Protein AF-A0A8R1ECR6-F1 (afdb_monomer_lite)

Organism: Caenorhabditis japonica (NCBI:txid281687)

Secondary structure (DSSP, 8-state):
------------------------PPPPPPP--------------------------------------------------------PPPP--PPPPEETTEEPPPPPSS-TTTTT-----SPPPPSSHHHHHHHH--HHHHHHHHHHHGGG-SBPP-PPPPPBPPTTPPPPP--S--SS--EEEEEEEE-SS-EEEEES-GGGGSTT-GGGGSEEE-TTT---TTTS-BPPGGG--TT-EEEE--EEE-TT--GGGS--SHHHHH-GGG--SEEE--

Foldseek 3Di:
DDDDDDDDDDDDDDDDDDDDDDDDDDDDDDDDDDDDDPDDDDDDDDDDDDDDDDDDDDDDDDDDDDDDDDDDDDDDDPDPDPPPPPPPPDPPLPQQDQDQQARFHDQDPFQPCPVVDDDPPDDDADPDQVSNVLVPDDRVLLSQLLNVCSVQQHADDQDDFFAEDDQPDAADDCSDDDPARWFKWFFAADDQFKTKTATPDPSNCPDFRLLRGIAIEGSRAADRPVPSGGYHSVNHDGGDMDTFRDKHFHRPDHNQLRDDDPVLSVDNVSNNTIYGRD

pLDDT: mean 71.03, std 25.17, range [27.83, 97.44]

Structure (mmCIF, N/CA/C/O backbone):
data_AF-A0A8R1ECR6-F1
#
_entry.id   AF-A0A8R1ECR6-F1
#
loop_
_atom_site.group_PDB
_atom_site.id
_atom_site.type_symbol
_atom_site.label_atom_id
_atom_site.label_alt_id
_atom_site.label_comp_id
_atom_site.label_asym_id
_atom_site.label_entity_id
_atom_site.label_seq_id
_atom_site.pdbx_PDB_ins_code
_atom_site.Cartn_x
_atom_site.Cartn_y
_atom_site.Cartn_z
_atom_site.occupancy
_atom_site.B_iso_or_equiv
_atom_site.auth_seq_id
_atom_site.auth_comp_id
_atom_site.auth_asym_id
_atom_site.auth_atom_id
_atom_site.pdbx_PDB_model_num
ATOM 1 N N . MET A 1 1 ? 16.083 32.593 -3.390 1.00 34.44 1 MET A N 1
ATOM 2 C CA . MET A 1 1 ? 16.464 33.501 -2.288 1.00 34.44 1 MET A CA 1
ATOM 3 C C . MET A 1 1 ? 17.210 32.674 -1.259 1.00 34.44 1 MET A C 1
ATOM 5 O O . MET A 1 1 ? 16.616 31.791 -0.660 1.00 34.44 1 MET A O 1
ATOM 9 N N . CYS A 1 2 ? 18.521 32.884 -1.170 1.00 32.75 2 CYS A N 1
ATOM 10 C CA . CYS A 1 2 ? 19.445 32.151 -0.306 1.00 32.75 2 CYS A CA 1
ATOM 11 C C . CYS A 1 2 ? 19.574 32.871 1.034 1.00 32.75 2 CYS A C 1
ATOM 13 O O . CYS A 1 2 ? 19.701 34.094 1.031 1.00 32.75 2 CYS A O 1
ATOM 15 N N . TRP A 1 3 ? 19.603 32.139 2.146 1.00 38.00 3 TRP A N 1
ATOM 16 C CA . TRP A 1 3 ? 20.043 32.680 3.432 1.00 38.00 3 TRP A CA 1
ATOM 17 C C . TRP A 1 3 ? 21.179 31.823 3.994 1.00 38.00 3 TRP A C 1
ATOM 19 O O . TRP A 1 3 ? 21.032 30.621 4.199 1.00 38.00 3 TRP A O 1
ATOM 29 N N . CYS A 1 4 ? 22.326 32.478 4.180 1.00 33.88 4 CYS A N 1
ATOM 30 C CA . CYS A 1 4 ? 23.542 31.964 4.799 1.00 33.88 4 CYS A CA 1
ATOM 31 C C . CYS A 1 4 ? 23.456 32.027 6.333 1.00 33.88 4 CYS A C 1
ATOM 33 O O . CYS A 1 4 ? 22.897 32.970 6.891 1.00 33.88 4 CYS A O 1
ATOM 35 N N . SER A 1 5 ? 24.092 31.061 7.002 1.00 35.97 5 SER A N 1
ATOM 36 C CA . SER A 1 5 ? 24.414 31.078 8.438 1.00 35.97 5 SER A CA 1
ATOM 37 C C . SER A 1 5 ? 25.445 32.148 8.822 1.00 35.97 5 SER A C 1
ATOM 39 O O . SER A 1 5 ? 26.228 32.594 7.978 1.00 35.97 5 SER A O 1
ATOM 41 N N . PRO A 1 6 ? 25.593 32.394 10.138 1.00 46.72 6 PRO A N 1
ATOM 42 C CA . PRO A 1 6 ? 26.920 32.550 10.730 1.00 46.72 6 PRO A CA 1
ATOM 43 C C . PRO A 1 6 ? 27.183 31.656 11.964 1.00 46.72 6 PRO A C 1
ATOM 45 O O . PRO A 1 6 ? 26.281 31.136 12.611 1.00 46.72 6 PRO A O 1
ATOM 48 N N . ARG A 1 7 ? 28.486 31.474 12.222 1.00 36.34 7 ARG A N 1
ATOM 49 C CA . ARG A 1 7 ? 29.185 30.553 13.144 1.00 36.34 7 ARG A CA 1
ATOM 50 C C . ARG A 1 7 ? 29.118 30.951 14.628 1.00 36.34 7 ARG A C 1
ATOM 52 O O . ARG A 1 7 ? 29.040 32.136 14.924 1.00 36.34 7 ARG A O 1
ATOM 59 N N . THR A 1 8 ? 29.335 29.973 15.523 1.00 33.78 8 THR A N 1
ATOM 60 C CA . THR A 1 8 ? 30.233 29.928 16.724 1.00 33.78 8 THR A CA 1
ATOM 61 C C . THR A 1 8 ? 29.776 28.753 17.625 1.00 33.78 8 THR A C 1
ATOM 63 O O . THR A 1 8 ? 28.593 28.464 17.663 1.00 33.78 8 THR A O 1
ATOM 66 N N . GLY A 1 9 ? 30.592 27.966 18.335 1.00 31.61 9 GLY A N 1
ATOM 67 C CA . GLY A 1 9 ? 32.020 28.000 18.624 1.00 31.61 9 GLY A CA 1
ATOM 68 C C . GLY A 1 9 ? 32.513 26.653 19.197 1.00 31.61 9 GLY A C 1
ATOM 69 O O . GLY A 1 9 ? 31.732 25.786 19.582 1.00 31.61 9 GLY A O 1
ATOM 70 N N . LEU A 1 10 ? 33.838 26.496 19.199 1.00 37.00 10 LEU A N 1
ATOM 71 C CA . LEU A 1 10 ? 34.604 25.355 19.708 1.00 37.00 10 LEU A CA 1
ATOM 72 C C . LEU A 1 10 ? 34.567 25.236 21.241 1.00 37.00 10 LEU A C 1
ATOM 74 O O . LEU A 1 10 ? 34.733 26.246 21.923 1.00 37.00 10 LEU A O 1
ATOM 78 N N . LYS A 1 11 ? 34.523 23.993 21.751 1.00 38.66 11 LYS A N 1
ATOM 79 C CA . LYS A 1 11 ? 35.325 23.497 22.894 1.00 38.66 11 LYS A CA 1
ATOM 80 C C . LYS A 1 11 ? 35.191 21.967 23.027 1.00 38.66 11 LYS A C 1
ATOM 82 O O . LYS A 1 11 ? 34.131 21.464 23.376 1.00 38.66 11 LYS A O 1
ATOM 87 N N . GLN A 1 12 ? 36.278 21.244 22.754 1.00 43.88 12 GLN A N 1
ATOM 88 C CA . GLN A 1 12 ? 36.495 19.849 23.171 1.00 43.88 12 GLN A CA 1
ATOM 89 C C . GLN A 1 12 ? 37.161 19.819 24.556 1.00 43.88 12 GLN A C 1
ATOM 91 O O . GLN A 1 12 ? 37.849 20.778 24.921 1.00 43.88 12 GLN A O 1
ATOM 96 N N . PRO A 1 13 ? 37.076 18.679 25.262 1.00 44.59 13 PRO A N 1
ATOM 97 C CA . PRO A 1 13 ? 38.297 18.141 25.842 1.00 44.59 13 PRO A CA 1
ATOM 98 C C . PRO A 1 13 ? 38.561 16.677 25.464 1.00 44.59 13 PRO A C 1
ATOM 100 O O . PRO A 1 13 ? 37.718 15.791 25.572 1.00 44.59 13 PRO A O 1
ATOM 103 N N . LEU A 1 14 ? 39.813 16.509 25.055 1.00 32.78 14 LEU A N 1
ATOM 104 C CA . LEU A 1 14 ? 40.677 15.340 24.979 1.00 32.78 14 LEU A CA 1
ATOM 105 C C . LEU A 1 14 ? 40.534 14.388 26.186 1.00 32.78 14 LEU A C 1
ATOM 107 O O . LEU A 1 14 ? 40.643 14.855 27.320 1.00 32.78 14 LEU A O 1
ATOM 111 N N . ARG A 1 15 ? 40.405 13.073 25.945 1.00 38.00 15 ARG A N 1
ATOM 112 C CA . ARG A 1 15 ? 41.022 12.008 26.765 1.00 38.00 15 ARG A CA 1
ATOM 113 C C . ARG A 1 15 ? 41.222 10.728 25.955 1.00 38.00 15 ARG A C 1
ATOM 115 O O . ARG A 1 15 ? 40.267 10.095 25.518 1.00 38.00 15 ARG A O 1
ATOM 122 N N . ASP A 1 16 ? 42.493 10.377 25.819 1.00 32.34 16 ASP A N 1
ATOM 123 C CA . ASP A 1 16 ? 43.015 9.133 25.274 1.00 32.34 16 ASP A CA 1
ATOM 124 C C . ASP A 1 16 ? 42.822 7.967 26.252 1.00 32.34 16 ASP A C 1
ATOM 126 O O . ASP A 1 16 ? 43.040 8.107 27.458 1.00 32.34 16 ASP A O 1
ATOM 130 N N . THR A 1 17 ? 42.495 6.782 25.738 1.00 40.84 17 THR A N 1
ATOM 131 C CA . THR A 1 17 ? 42.895 5.499 26.341 1.00 40.84 17 THR A CA 1
ATOM 132 C C . THR A 1 17 ? 42.982 4.446 25.227 1.00 40.84 17 THR A C 1
ATOM 134 O O . THR A 1 17 ? 42.043 4.343 24.435 1.00 40.84 17 THR A O 1
ATOM 137 N N . PRO A 1 18 ? 44.085 3.683 25.113 1.00 43.41 18 PRO A N 1
ATOM 138 C CA . PRO A 1 18 ? 44.282 2.739 24.019 1.00 43.41 18 PRO A CA 1
ATOM 139 C C . PRO A 1 18 ? 43.598 1.400 24.318 1.00 43.41 18 PRO A C 1
ATOM 141 O O . PRO A 1 18 ? 43.701 0.878 25.427 1.00 43.41 18 PRO A O 1
ATOM 144 N N . VAL A 1 19 ? 42.952 0.810 23.311 1.00 37.44 19 VAL A N 1
ATOM 145 C CA . VAL A 1 19 ? 42.520 -0.594 23.337 1.00 37.44 19 VAL A CA 1
ATOM 146 C C . VAL A 1 19 ? 43.190 -1.337 22.188 1.00 37.44 19 VAL A C 1
ATOM 148 O O . VAL A 1 19 ? 43.193 -0.887 21.045 1.00 37.44 19 VAL A O 1
ATOM 151 N N . SER A 1 20 ? 43.799 -2.456 22.569 1.00 37.72 20 SER A N 1
ATOM 152 C CA . SER A 1 20 ? 44.652 -3.353 21.801 1.00 37.72 20 SER A CA 1
ATOM 153 C C . SER A 1 20 ? 44.120 -3.755 20.429 1.00 37.72 20 SER A C 1
ATOM 155 O O . SER A 1 20 ? 42.999 -4.236 20.278 1.00 37.72 20 SER A O 1
ATOM 157 N N . SER A 1 21 ? 45.022 -3.676 19.455 1.00 35.81 21 SER A N 1
ATOM 158 C CA . SER A 1 21 ? 44.932 -4.282 18.133 1.00 35.81 21 SER A CA 1
ATOM 159 C C . SER A 1 21 ? 44.978 -5.810 18.232 1.00 35.81 21 SER A C 1
ATOM 161 O O . SER A 1 21 ? 45.991 -6.371 18.648 1.00 35.81 21 SER A O 1
ATOM 163 N N . LEU A 1 22 ? 43.925 -6.491 17.779 1.00 35.72 22 LEU A N 1
ATOM 164 C CA . LEU A 1 22 ? 44.011 -7.890 17.363 1.00 35.72 22 LEU A CA 1
ATOM 165 C C . LEU A 1 22 ? 43.538 -7.989 15.910 1.00 35.72 22 LEU A C 1
ATOM 167 O O . LEU A 1 22 ? 42.369 -7.778 15.591 1.00 35.72 22 LEU A O 1
ATOM 171 N N . ALA A 1 23 ? 44.499 -8.241 15.027 1.00 37.81 23 ALA A N 1
ATOM 172 C CA .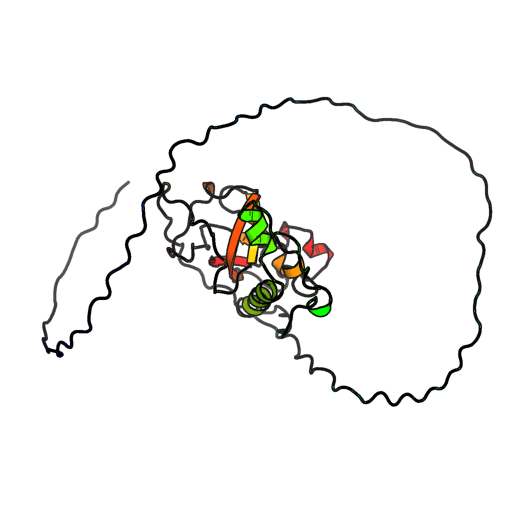 ALA A 1 23 ? 44.295 -8.408 13.600 1.00 37.81 23 ALA A CA 1
ATOM 173 C C . ALA A 1 23 ? 43.457 -9.663 13.316 1.00 37.81 23 ALA A C 1
ATOM 175 O O . ALA A 1 23 ? 43.724 -10.732 13.860 1.00 37.81 23 ALA A O 1
ATOM 176 N N . THR A 1 24 ? 42.474 -9.533 12.426 1.00 41.38 24 THR A N 1
ATOM 177 C CA . THR A 1 24 ? 41.730 -10.655 11.832 1.00 41.38 24 THR A CA 1
ATOM 178 C C . THR A 1 24 ? 41.935 -10.582 10.311 1.00 41.38 24 THR A C 1
ATOM 180 O O . THR A 1 24 ? 41.900 -9.476 9.766 1.00 41.38 24 THR A O 1
ATOM 183 N N . PRO A 1 25 ? 42.237 -11.697 9.620 1.00 40.28 25 PRO A N 1
ATOM 184 C CA . PRO A 1 25 ? 42.762 -11.670 8.256 1.00 40.28 25 PRO A CA 1
ATOM 185 C C . PRO A 1 25 ? 41.725 -11.232 7.214 1.00 40.28 25 PRO A C 1
ATOM 187 O O . PRO A 1 25 ? 40.560 -11.623 7.257 1.00 40.28 25 PRO A O 1
ATOM 190 N N . ALA A 1 26 ? 42.200 -10.437 6.253 1.00 38.44 26 ALA A N 1
ATOM 191 C CA . ALA A 1 26 ? 41.458 -9.966 5.094 1.00 38.44 26 ALA A CA 1
ATOM 192 C C . ALA A 1 26 ? 41.072 -11.131 4.169 1.00 38.44 26 ALA A C 1
ATOM 194 O O . ALA A 1 26 ? 41.932 -11.865 3.684 1.00 38.44 26 ALA A O 1
ATOM 195 N N . VAL A 1 27 ? 39.775 -11.266 3.896 1.00 41.75 27 VAL A N 1
ATOM 196 C CA . VAL A 1 27 ? 39.243 -12.124 2.833 1.00 41.75 27 VAL A CA 1
ATOM 197 C C . VAL A 1 27 ? 39.072 -11.255 1.588 1.00 41.75 27 VAL A C 1
ATOM 199 O O . VAL A 1 27 ? 38.364 -10.251 1.617 1.00 41.75 27 VAL A O 1
ATOM 202 N N . ALA A 1 28 ? 39.769 -11.616 0.511 1.00 43.09 28 ALA A N 1
ATOM 203 C CA . ALA A 1 28 ? 39.707 -10.926 -0.772 1.00 43.09 28 ALA A CA 1
ATOM 204 C C . ALA A 1 28 ? 38.311 -11.064 -1.414 1.00 43.09 28 ALA A C 1
ATOM 206 O O . ALA A 1 28 ? 37.750 -12.163 -1.398 1.00 43.09 28 ALA A O 1
ATOM 207 N N . PRO A 1 29 ? 37.746 -10.004 -2.022 1.00 42.97 29 PRO A N 1
ATOM 208 C CA . PRO A 1 29 ? 36.560 -10.149 -2.851 1.00 42.97 29 PRO A CA 1
ATOM 209 C C . PRO A 1 29 ? 36.932 -10.797 -4.191 1.00 42.97 29 PRO A C 1
ATOM 211 O O . PRO A 1 29 ? 37.880 -10.387 -4.861 1.00 42.97 29 PRO A O 1
ATOM 214 N N . ALA A 1 30 ? 36.165 -11.816 -4.574 1.00 36.41 30 ALA A N 1
ATOM 215 C CA . ALA A 1 30 ? 36.245 -12.446 -5.881 1.00 36.41 30 ALA A CA 1
ATOM 216 C C . ALA A 1 30 ? 35.849 -11.444 -6.979 1.00 36.41 30 ALA A C 1
ATOM 218 O O . ALA A 1 30 ? 34.796 -10.808 -6.919 1.00 36.41 30 ALA A O 1
ATOM 219 N N . SER A 1 31 ? 36.711 -11.319 -7.983 1.00 39.38 31 SER A N 1
ATOM 220 C CA . SER A 1 31 ? 36.466 -10.609 -9.233 1.00 39.38 31 SER A CA 1
ATOM 221 C C . SER A 1 31 ? 35.333 -11.276 -10.012 1.00 39.38 31 SER A C 1
ATOM 223 O O . SER A 1 31 ? 35.402 -12.477 -10.271 1.00 39.38 31 SER A O 1
ATOM 225 N N . PHE A 1 32 ? 34.329 -10.504 -10.426 1.00 41.88 32 PHE A N 1
ATOM 226 C CA . PHE A 1 32 ? 33.370 -10.929 -11.443 1.00 41.88 32 PHE A CA 1
ATOM 227 C C . PHE A 1 32 ? 33.580 -10.118 -12.721 1.00 41.88 32 PHE A C 1
ATOM 229 O O . PHE A 1 32 ? 33.844 -8.916 -12.686 1.00 41.88 32 PHE A O 1
ATOM 236 N N . GLU A 1 33 ? 33.516 -10.826 -13.842 1.00 34.91 33 GLU A N 1
ATOM 237 C CA . GLU A 1 33 ? 33.755 -10.314 -15.183 1.00 34.91 33 GLU A CA 1
ATOM 238 C C . GLU A 1 33 ? 32.665 -9.323 -15.609 1.00 34.91 33 GLU A C 1
ATOM 240 O O . GLU A 1 33 ? 31.464 -9.552 -15.455 1.00 34.91 33 GLU A O 1
ATOM 245 N N . THR A 1 34 ? 33.116 -8.207 -16.170 1.00 35.31 34 THR A N 1
ATOM 246 C CA . THR A 1 34 ? 32.299 -7.165 -16.782 1.00 35.31 34 THR A CA 1
ATOM 247 C C . THR A 1 34 ? 31.685 -7.692 -18.079 1.00 35.31 34 THR A C 1
ATOM 249 O O . THR A 1 34 ? 32.378 -7.807 -19.088 1.00 35.31 34 THR A O 1
ATOM 252 N N . VAL A 1 35 ? 30.381 -7.975 -18.091 1.00 35.78 35 VAL A N 1
ATOM 253 C CA . VAL A 1 35 ? 29.656 -8.213 -19.349 1.00 35.78 35 VAL A CA 1
ATOM 254 C C . VAL A 1 35 ? 29.165 -6.874 -19.887 1.00 35.78 35 VAL A C 1
ATOM 256 O O . VAL A 1 35 ? 28.192 -6.293 -19.409 1.00 35.78 35 VAL A O 1
ATOM 259 N N . ASN A 1 36 ? 29.890 -6.382 -20.887 1.00 35.47 36 ASN A N 1
ATOM 260 C CA . ASN A 1 36 ? 29.517 -5.239 -21.703 1.00 35.47 36 ASN A CA 1
ATOM 261 C C . ASN A 1 36 ? 28.252 -5.586 -22.509 1.00 35.47 36 ASN A C 1
ATOM 263 O O . ASN A 1 36 ? 28.258 -6.564 -23.254 1.00 35.47 36 ASN A O 1
ATOM 267 N N . THR A 1 37 ? 27.173 -4.816 -22.356 1.00 34.25 37 THR A N 1
ATOM 268 C CA . THR A 1 37 ? 25.957 -4.979 -23.172 1.00 34.25 37 THR A CA 1
ATOM 269 C C . THR A 1 37 ? 25.652 -3.666 -23.877 1.00 34.25 37 THR A C 1
ATOM 271 O O . THR A 1 37 ? 24.771 -2.907 -23.481 1.00 34.25 37 THR A O 1
ATOM 274 N N . ASP A 1 38 ? 26.421 -3.401 -24.928 1.00 32.50 38 ASP A N 1
ATOM 275 C CA . ASP A 1 38 ? 26.014 -2.477 -25.975 1.00 32.50 38 ASP A CA 1
ATOM 276 C C . ASP A 1 38 ? 24.846 -3.087 -26.769 1.00 32.50 38 ASP A C 1
ATOM 278 O O . ASP A 1 38 ? 24.881 -4.254 -27.156 1.00 32.50 38 ASP A O 1
ATOM 282 N N . SER A 1 39 ? 23.877 -2.230 -27.103 1.00 39.44 39 SER A N 1
ATOM 283 C CA . SER A 1 39 ? 22.867 -2.390 -28.166 1.00 39.44 39 SER A CA 1
ATOM 284 C C . SER A 1 39 ? 21.620 -3.242 -27.872 1.00 39.44 39 SER A C 1
ATOM 286 O O . SER A 1 39 ? 21.601 -4.449 -28.093 1.00 39.44 39 SER A O 1
ATOM 288 N N . ILE A 1 40 ? 20.498 -2.578 -27.556 1.00 36.59 40 ILE A N 1
ATOM 289 C CA . ILE A 1 40 ? 19.146 -3.088 -27.866 1.00 36.59 40 ILE A CA 1
ATOM 290 C C . ILE A 1 40 ? 18.317 -1.952 -28.509 1.00 36.59 40 ILE A C 1
ATOM 292 O O . ILE A 1 40 ? 18.284 -0.851 -27.957 1.00 36.59 40 ILE A O 1
ATOM 296 N N . PRO A 1 41 ? 17.670 -2.174 -29.674 1.00 35.97 41 PRO A N 1
ATOM 297 C CA . PRO A 1 41 ? 17.019 -1.124 -30.457 1.00 35.97 41 PRO A CA 1
ATOM 298 C C . PRO A 1 41 ? 15.624 -0.743 -29.936 1.00 35.97 41 PRO A C 1
ATOM 300 O O . PRO A 1 41 ? 14.854 -1.577 -29.460 1.00 35.97 41 PRO A O 1
ATOM 303 N N . ILE A 1 42 ? 15.292 0.540 -30.100 1.00 29.55 42 ILE A N 1
ATOM 304 C CA . ILE A 1 42 ? 13.989 1.150 -29.810 1.00 29.55 42 ILE A CA 1
ATOM 305 C C . ILE A 1 42 ? 13.006 0.778 -30.927 1.00 29.55 42 ILE A C 1
ATOM 307 O O . ILE A 1 42 ? 13.183 1.200 -32.067 1.00 29.55 42 ILE A O 1
ATOM 311 N N . TYR A 1 43 ? 11.946 0.037 -30.596 1.00 31.17 43 TYR A N 1
ATOM 312 C CA . TYR A 1 43 ? 10.782 -0.124 -31.471 1.00 31.17 43 TYR A CA 1
ATOM 313 C C . TYR A 1 43 ? 9.674 0.845 -31.051 1.00 31.17 43 TYR A C 1
ATOM 315 O O . TYR A 1 43 ? 9.071 0.714 -29.986 1.00 31.17 43 TYR A O 1
ATOM 323 N N . THR A 1 44 ? 9.404 1.821 -31.913 1.00 34.66 44 THR A N 1
ATOM 324 C CA . THR A 1 44 ? 8.216 2.672 -31.879 1.00 34.66 44 THR A CA 1
ATOM 325 C C . THR A 1 44 ? 7.053 1.905 -32.514 1.00 34.66 44 THR A C 1
ATOM 327 O O . THR A 1 44 ? 7.164 1.418 -33.636 1.00 34.66 44 THR A O 1
ATOM 330 N N . SER A 1 45 ? 5.926 1.770 -31.809 1.00 38.25 45 SER A N 1
ATOM 331 C CA . SER A 1 45 ? 4.683 1.264 -32.407 1.00 38.25 45 SER A CA 1
ATOM 332 C C . SER A 1 45 ? 3.653 2.385 -32.448 1.00 38.25 45 SER A C 1
ATOM 334 O O . SER A 1 45 ? 3.332 3.007 -31.436 1.00 38.25 45 SER A O 1
ATOM 336 N N . GLY A 1 46 ? 3.236 2.704 -33.672 1.00 28.39 46 GLY A N 1
ATOM 337 C CA . GLY A 1 46 ? 2.279 3.747 -33.991 1.00 28.39 46 GLY A CA 1
ATOM 338 C C . GLY A 1 46 ? 0.841 3.349 -33.672 1.00 28.39 46 GLY A C 1
ATOM 339 O O . GLY A 1 46 ? 0.453 2.185 -33.751 1.00 28.39 46 GLY A O 1
ATOM 340 N N . HIS A 1 47 ? 0.054 4.372 -33.351 1.00 33.56 47 HIS A N 1
ATOM 341 C CA . HIS A 1 47 ? -1.404 4.354 -33.364 1.00 33.56 47 HIS A CA 1
ATOM 342 C C . HIS A 1 47 ? -1.963 3.955 -34.738 1.00 33.56 47 HIS A C 1
ATOM 344 O O . HIS A 1 47 ? -1.354 4.236 -35.773 1.00 33.56 47 HIS A O 1
ATOM 350 N N . PRO A 1 48 ? -3.206 3.452 -34.749 1.00 36.62 48 PRO A N 1
ATOM 351 C CA . PRO A 1 48 ? -4.239 4.253 -35.400 1.00 36.62 48 PRO A CA 1
ATOM 352 C C . PRO A 1 48 ? -5.504 4.430 -34.547 1.00 36.62 48 PRO A C 1
ATOM 354 O O . PRO A 1 48 ? -5.894 3.575 -33.753 1.00 36.62 48 PRO A O 1
ATOM 357 N N . SER A 1 49 ? -6.129 5.592 -34.732 1.00 30.56 49 SER A N 1
ATOM 358 C CA . SER A 1 49 ? -7.381 6.031 -34.118 1.00 30.56 49 SER A CA 1
ATOM 359 C C . SER A 1 49 ? -8.629 5.565 -34.879 1.00 30.56 49 SER A C 1
ATOM 361 O O . SER A 1 49 ? -8.612 5.475 -36.100 1.00 30.56 49 SER A O 1
ATOM 363 N N . ALA A 1 50 ? -9.713 5.454 -34.098 1.00 32.03 50 ALA A N 1
ATOM 364 C CA . ALA A 1 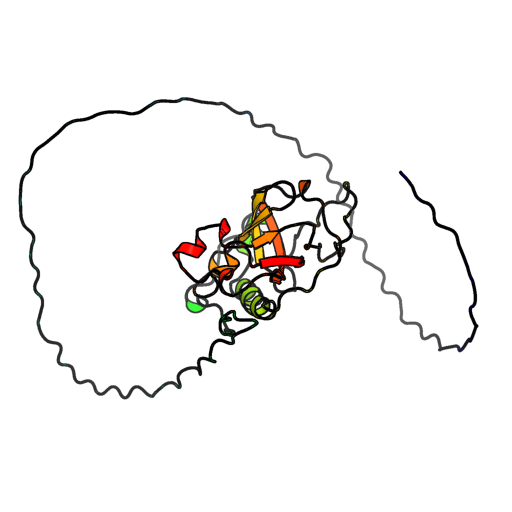50 ? -11.118 5.801 -34.367 1.00 32.03 50 ALA A CA 1
ATOM 365 C C . ALA A 1 50 ? -11.934 5.038 -35.427 1.00 32.03 50 ALA A C 1
ATOM 367 O O . ALA A 1 50 ? -11.676 5.177 -36.613 1.00 32.03 50 ALA A O 1
ATOM 368 N N . VAL A 1 51 ? -13.065 4.454 -34.987 1.00 28.91 51 VAL A N 1
ATOM 369 C CA . VAL A 1 51 ? -14.384 4.615 -35.639 1.00 28.91 51 VAL A CA 1
ATOM 370 C C . VAL A 1 51 ? -15.503 4.591 -34.575 1.00 28.91 51 VAL A C 1
ATOM 372 O O . VAL A 1 51 ? -15.572 3.681 -33.752 1.00 28.91 51 VAL A O 1
ATOM 375 N N . SER A 1 52 ? -16.364 5.613 -34.608 1.00 31.48 52 SER A N 1
ATOM 376 C CA . SER A 1 52 ? -17.639 5.766 -33.881 1.00 31.48 52 SER A CA 1
ATOM 377 C C . SER A 1 52 ? -18.802 5.069 -34.598 1.00 31.48 52 SER A C 1
ATOM 379 O O . SER A 1 52 ? -18.816 5.071 -35.825 1.00 31.48 52 SER A O 1
ATOM 381 N N . SER A 1 53 ? -19.830 4.621 -33.863 1.00 27.83 53 SER A N 1
ATOM 382 C CA . SER A 1 53 ? -21.283 4.708 -34.193 1.00 27.83 53 SER A CA 1
ATOM 383 C C . SER A 1 53 ? -22.076 4.027 -33.064 1.00 27.83 53 SER A C 1
ATOM 385 O O . SER A 1 53 ? -21.822 2.872 -32.754 1.00 27.83 53 SER A O 1
ATOM 387 N N . SER A 1 54 ? -22.798 4.764 -32.216 1.00 29.12 54 SER A N 1
ATOM 388 C CA . SER A 1 54 ? -24.140 5.360 -32.377 1.00 29.12 54 SER A CA 1
ATOM 389 C C . SER A 1 54 ? -25.298 4.361 -32.266 1.00 29.12 54 SER A C 1
ATOM 391 O O . SER A 1 54 ? -25.378 3.365 -32.974 1.00 29.12 54 SER A O 1
ATOM 393 N N . SER A 1 55 ? -26.193 4.705 -31.346 1.00 34.44 55 SER A N 1
ATOM 394 C CA . SER A 1 55 ? -27.372 4.000 -30.853 1.00 34.44 55 SER A CA 1
ATOM 395 C C . SER A 1 55 ? -28.602 4.142 -31.770 1.00 34.44 55 SER A C 1
ATOM 397 O O . SER A 1 55 ? -28.726 5.162 -32.441 1.00 34.44 55 SER A O 1
ATOM 399 N N . GLN A 1 56 ? -29.552 3.193 -31.688 1.00 37.22 56 GLN A N 1
ATOM 400 C CA . GLN A 1 56 ? -30.960 3.375 -31.249 1.00 37.22 56 GLN A CA 1
ATOM 401 C C . GLN A 1 56 ? -32.029 2.540 -32.008 1.00 37.22 56 GLN A C 1
ATOM 403 O O . GLN A 1 56 ? -31.985 2.423 -33.225 1.00 37.22 56 GLN A O 1
ATOM 408 N N . MET A 1 57 ? -33.053 2.140 -31.222 1.00 28.80 57 MET A N 1
ATOM 409 C CA . MET A 1 57 ? -34.472 1.823 -31.536 1.00 28.80 57 MET A CA 1
ATOM 410 C C . MET A 1 57 ? -34.766 0.520 -32.317 1.00 28.80 57 MET A C 1
ATOM 412 O O . MET A 1 57 ? -34.011 0.156 -33.199 1.00 28.80 57 MET A O 1
ATOM 416 N N . SER A 1 58 ? -35.873 -0.216 -32.147 1.00 31.80 58 SER A N 1
ATOM 417 C CA . SER A 1 58 ? -36.993 -0.300 -31.185 1.00 31.80 58 SER A CA 1
ATOM 418 C C . SER A 1 58 ? -37.955 -1.413 -31.691 1.00 31.80 58 SER A C 1
ATOM 420 O O . SER A 1 58 ? -37.838 -1.832 -32.840 1.00 31.80 58 SER A O 1
ATOM 422 N N . THR A 1 59 ? -38.964 -1.754 -30.875 1.00 31.72 59 THR A N 1
ATOM 423 C CA . THR A 1 59 ? -40.290 -2.362 -31.179 1.00 31.72 59 THR A CA 1
ATOM 424 C C . THR A 1 59 ? -40.509 -3.874 -30.920 1.00 31.72 59 THR A C 1
ATOM 426 O O . THR A 1 59 ? -39.943 -4.719 -31.601 1.00 31.72 59 THR A O 1
ATOM 429 N N . SER A 1 60 ? -41.308 -4.138 -29.859 1.00 33.62 60 SER A N 1
ATOM 430 C CA . SER A 1 60 ? -42.553 -4.960 -29.745 1.00 33.62 60 SER A CA 1
ATOM 431 C C . SER A 1 60 ? -42.675 -6.280 -30.526 1.00 33.62 60 SER A C 1
ATOM 433 O O . SER A 1 60 ? -42.299 -6.330 -31.686 1.00 33.62 60 SER A O 1
ATOM 435 N N . ASP A 1 61 ? -43.330 -7.355 -30.080 1.00 32.47 61 ASP A N 1
ATOM 436 C CA . ASP A 1 61 ? -44.198 -7.671 -28.933 1.00 32.47 61 ASP A CA 1
ATOM 437 C C . ASP A 1 61 ? -44.494 -9.200 -28.974 1.00 32.47 61 ASP A C 1
ATOM 439 O O . ASP A 1 61 ? -44.198 -9.866 -29.967 1.00 32.47 61 ASP A O 1
ATOM 443 N N . VAL A 1 62 ? -45.205 -9.690 -27.947 1.00 33.84 62 VAL A N 1
ATOM 444 C CA . VAL A 1 62 ? -46.085 -10.890 -27.901 1.00 33.84 62 VAL A CA 1
ATOM 445 C C . VAL A 1 62 ? -45.501 -12.232 -27.405 1.00 33.84 62 VAL A C 1
ATOM 447 O O . VAL A 1 62 ? -45.027 -13.080 -28.150 1.00 33.84 62 VAL A O 1
ATOM 450 N N . GLU A 1 63 ? -45.602 -12.404 -26.082 1.00 31.19 63 GLU A N 1
ATOM 451 C CA . GLU A 1 63 ? -46.424 -13.402 -25.363 1.00 31.19 63 GLU A CA 1
ATOM 452 C C . GLU A 1 63 ? -46.674 -14.801 -25.981 1.00 31.19 63 GLU A C 1
ATOM 454 O O . GLU A 1 63 ? -47.423 -14.950 -26.941 1.00 31.19 63 GLU A O 1
ATOM 459 N N . ALA A 1 64 ? -46.193 -15.855 -25.306 1.00 31.91 64 ALA A N 1
ATOM 460 C CA . ALA A 1 64 ? -46.908 -17.132 -25.192 1.00 31.91 64 ALA A CA 1
ATOM 461 C C . ALA A 1 64 ? -46.418 -17.934 -23.973 1.00 31.91 64 ALA A C 1
ATOM 463 O O . ALA A 1 64 ? -45.228 -18.183 -23.783 1.00 31.91 64 ALA A O 1
ATOM 464 N N . ALA A 1 65 ? -47.378 -18.317 -23.137 1.00 31.09 65 ALA A N 1
ATOM 465 C CA . ALA A 1 65 ? -47.240 -19.093 -21.917 1.00 31.09 65 ALA A CA 1
ATOM 466 C C . ALA A 1 65 ? -46.757 -20.537 -22.148 1.00 31.09 65 ALA A C 1
ATOM 468 O O . ALA A 1 65 ? -47.186 -21.169 -23.105 1.00 31.09 65 ALA A O 1
ATOM 469 N N . ALA A 1 66 ? -45.989 -21.089 -21.197 1.00 33.28 66 ALA A N 1
ATOM 470 C CA . ALA A 1 66 ? -46.207 -22.437 -20.651 1.00 33.28 66 ALA A CA 1
ATOM 471 C C . ALA A 1 66 ? -45.221 -22.775 -19.510 1.00 33.28 66 ALA A C 1
ATOM 473 O O . ALA A 1 66 ? -44.021 -22.908 -19.707 1.00 33.28 66 ALA A O 1
ATOM 474 N N . GLN A 1 67 ? -45.803 -22.963 -18.324 1.00 33.12 67 GLN A N 1
ATOM 475 C CA . GLN A 1 67 ? -45.544 -24.053 -17.372 1.00 33.12 67 GLN A CA 1
ATOM 476 C C . GLN A 1 67 ? -44.154 -24.212 -16.720 1.00 33.12 67 GLN A C 1
ATOM 478 O O . GLN A 1 67 ? -43.223 -24.817 -17.241 1.00 33.12 67 GLN A O 1
ATOM 483 N N . ARG A 1 68 ? -44.122 -23.812 -15.439 1.00 40.25 68 ARG A N 1
ATOM 484 C CA . ARG A 1 68 ? -43.315 -24.430 -14.375 1.00 40.25 68 ARG A CA 1
ATOM 485 C C . ARG A 1 68 ? -43.581 -25.941 -14.294 1.00 40.25 68 ARG A C 1
ATOM 487 O O . ARG A 1 68 ? -44.753 -26.318 -14.234 1.00 40.25 68 ARG A O 1
ATOM 494 N N . PRO A 1 69 ? -42.551 -26.769 -14.064 1.00 33.22 69 PRO A N 1
ATOM 495 C CA . PRO A 1 69 ? -42.704 -27.999 -13.312 1.00 33.22 69 PRO A CA 1
ATOM 496 C C . PRO A 1 69 ? -42.271 -27.754 -11.867 1.00 33.22 69 PRO A C 1
ATOM 498 O O . PRO A 1 69 ? -41.120 -27.458 -11.556 1.00 33.22 69 PRO A O 1
ATOM 501 N N . ASN A 1 70 ? -43.266 -27.867 -11.001 1.00 33.84 70 ASN A N 1
ATOM 502 C CA . ASN A 1 70 ? -43.152 -28.055 -9.571 1.00 33.84 70 ASN A CA 1
ATOM 503 C C . ASN A 1 70 ? -42.504 -29.436 -9.340 1.00 33.84 70 ASN A C 1
ATOM 505 O O . ASN A 1 70 ? -43.123 -30.442 -9.677 1.00 33.84 70 ASN A O 1
ATOM 509 N N . SER A 1 71 ? -41.279 -29.512 -8.815 1.00 38.16 71 SER A N 1
ATOM 510 C CA . SER A 1 71 ? -40.715 -30.779 -8.325 1.00 38.16 71 SER A CA 1
ATOM 511 C C . SER A 1 71 ? -40.600 -30.717 -6.809 1.00 38.16 71 SER A C 1
ATOM 513 O O . SER A 1 71 ? -39.591 -30.302 -6.242 1.00 38.16 71 SER A O 1
ATOM 515 N N . GLN A 1 72 ? -41.713 -31.091 -6.197 1.00 33.81 72 GLN A N 1
ATOM 516 C CA . GLN A 1 72 ? -41.856 -31.521 -4.820 1.00 33.81 72 GLN A CA 1
ATOM 517 C C . GLN A 1 72 ? -41.027 -32.798 -4.618 1.00 33.81 72 GLN A C 1
ATOM 519 O O . GLN A 1 72 ? -41.298 -33.811 -5.254 1.00 33.81 72 GLN A O 1
ATOM 524 N N . TRP A 1 73 ? -40.026 -32.729 -3.744 1.00 34.66 73 TRP A N 1
ATOM 525 C CA . TRP A 1 73 ? -39.412 -33.896 -3.115 1.00 34.66 73 TRP A CA 1
ATOM 526 C C . TRP A 1 73 ? -39.347 -33.602 -1.617 1.00 34.66 73 TRP A C 1
ATOM 528 O O . TRP A 1 73 ? -38.377 -33.038 -1.120 1.00 34.66 73 TRP A O 1
ATOM 538 N N . GLU A 1 74 ? -40.432 -33.921 -0.920 1.00 40.44 74 GLU A N 1
ATOM 539 C CA . GLU A 1 74 ? -40.360 -34.332 0.477 1.00 40.44 74 GLU A CA 1
ATOM 540 C C . GLU A 1 74 ? -40.438 -35.853 0.449 1.00 40.44 74 GLU A C 1
ATOM 542 O O . GLU A 1 74 ? -41.414 -36.375 -0.076 1.00 40.44 74 GLU A O 1
ATOM 547 N N . GLU A 1 75 ? -39.406 -36.535 0.944 1.00 42.06 75 GLU A N 1
ATOM 548 C CA . GLU A 1 75 ? -39.527 -37.838 1.604 1.00 42.06 75 GLU A CA 1
ATOM 549 C C . GLU A 1 75 ? -38.202 -38.198 2.302 1.00 42.06 75 GLU A C 1
ATOM 551 O O . GLU A 1 75 ? -37.144 -38.314 1.683 1.00 42.06 75 GLU A O 1
ATOM 556 N N . ASP A 1 76 ? -38.313 -38.284 3.629 1.00 39.78 76 ASP A N 1
ATOM 557 C CA . ASP A 1 76 ? -37.618 -39.160 4.572 1.00 39.78 76 ASP A CA 1
ATOM 558 C C . ASP A 1 76 ? -36.118 -39.441 4.417 1.00 39.78 76 ASP A C 1
ATOM 560 O O . ASP A 1 76 ? -35.685 -40.360 3.726 1.00 39.78 76 ASP A O 1
ATOM 564 N N . TYR A 1 77 ? -35.339 -38.787 5.285 1.00 38.69 77 TYR A N 1
ATOM 565 C CA . TYR A 1 77 ? -34.220 -39.450 5.955 1.00 38.69 77 TYR A CA 1
ATOM 566 C C . TYR A 1 77 ? -34.290 -39.201 7.461 1.00 38.69 77 TYR A C 1
ATOM 568 O O . TYR A 1 77 ? -33.616 -38.331 8.013 1.00 38.69 77 TYR A O 1
ATOM 576 N N . ASP A 1 78 ? -35.093 -40.024 8.128 1.00 48.50 78 ASP A N 1
ATOM 577 C CA . ASP A 1 78 ? -34.969 -40.289 9.554 1.00 48.50 78 ASP A CA 1
ATOM 578 C C . ASP A 1 78 ? -33.794 -41.269 9.748 1.00 48.50 78 ASP A C 1
ATOM 580 O O . ASP A 1 78 ? -33.946 -42.490 9.754 1.00 48.50 78 ASP A O 1
ATOM 584 N N . ASN A 1 79 ? -32.571 -40.735 9.822 1.00 41.16 79 ASN A N 1
ATOM 585 C CA . ASN A 1 79 ? -31.401 -41.494 10.260 1.00 41.16 79 ASN A CA 1
ATOM 586 C C . ASN A 1 79 ? -30.873 -40.898 11.566 1.00 41.16 79 ASN A C 1
ATOM 588 O O . ASN A 1 79 ? -30.013 -40.015 11.581 1.00 41.16 79 ASN A O 1
ATOM 592 N N . LYS A 1 80 ? -31.367 -41.449 12.678 1.00 46.81 80 LYS A N 1
ATOM 593 C CA . LYS A 1 80 ? -30.684 -41.416 13.971 1.00 46.81 80 LYS A CA 1
ATOM 594 C C . LYS A 1 80 ? -29.372 -42.197 13.869 1.00 46.81 80 LYS A C 1
ATOM 596 O O . LYS A 1 80 ? -29.305 -43.363 14.247 1.00 46.81 80 LYS A O 1
ATOM 601 N N . THR A 1 81 ? -28.315 -41.542 13.398 1.00 39.09 81 THR A N 1
ATOM 602 C CA . THR A 1 81 ? -26.950 -41.965 13.712 1.00 39.09 81 THR A CA 1
ATOM 603 C C . THR A 1 81 ? -26.445 -41.070 14.830 1.00 39.09 81 THR A C 1
ATOM 605 O O . THR A 1 81 ? -26.147 -39.895 14.623 1.00 39.09 81 THR A O 1
ATOM 608 N N . ASP A 1 82 ? -26.379 -41.642 16.027 1.00 43.88 82 ASP A N 1
ATOM 609 C CA . ASP A 1 82 ? -25.732 -41.067 17.200 1.00 43.88 82 ASP A CA 1
ATOM 610 C C . ASP A 1 82 ? -24.213 -41.032 16.942 1.00 43.88 82 ASP A C 1
ATOM 612 O O . ASP A 1 82 ? -23.451 -41.914 17.339 1.00 43.88 82 ASP A O 1
ATOM 616 N N . VAL A 1 83 ? -23.770 -40.054 16.147 1.00 40.12 83 VAL A N 1
ATOM 617 C CA . VAL A 1 83 ? -22.352 -39.740 15.983 1.00 40.12 83 VAL A CA 1
ATOM 618 C C . VAL A 1 83 ? -21.989 -38.845 17.151 1.00 40.12 83 VAL A C 1
ATOM 620 O O . VAL A 1 83 ? -22.242 -37.641 17.139 1.00 40.12 83 VAL A O 1
ATOM 623 N N . SER A 1 84 ? -21.379 -39.455 18.166 1.00 45.66 84 SER A N 1
ATOM 624 C CA . SER A 1 84 ? -20.602 -38.746 19.175 1.00 45.66 84 SER A CA 1
ATOM 625 C C . SER A 1 84 ? -19.503 -37.958 18.459 1.00 45.66 84 SER A C 1
ATOM 627 O O . SER A 1 84 ? -18.411 -38.456 18.183 1.00 45.66 84 SER A O 1
ATOM 629 N N . MET A 1 85 ? -19.825 -36.720 18.087 1.00 38.59 85 MET A N 1
ATOM 630 C CA . MET A 1 85 ? -18.855 -35.729 17.666 1.00 38.59 85 MET A CA 1
ATOM 631 C C . MET A 1 85 ? -18.033 -35.413 18.905 1.00 38.59 85 MET A C 1
ATOM 633 O O . MET A 1 85 ? -18.455 -34.635 19.761 1.00 38.59 85 MET A O 1
ATOM 637 N N . SER A 1 86 ? -16.869 -36.054 19.023 1.00 42.03 86 SER A N 1
ATOM 638 C CA . SER A 1 86 ? -15.836 -35.600 19.940 1.00 42.03 86 SER A CA 1
ATOM 639 C C . SER A 1 86 ? -15.639 -34.116 19.655 1.00 42.03 86 SER A C 1
ATOM 641 O O . SER A 1 86 ? -15.196 -33.756 18.559 1.00 42.03 86 SER A O 1
ATOM 643 N N . SER A 1 87 ? -16.041 -33.270 20.599 1.00 42.34 87 SER A N 1
ATOM 644 C CA . SER A 1 87 ? -15.872 -31.829 20.530 1.00 42.34 87 SER A CA 1
ATOM 645 C C . SER A 1 87 ? -14.387 -31.558 20.340 1.00 42.34 87 SER A C 1
ATOM 647 O O . SER A 1 87 ? -13.599 -31.612 21.286 1.00 42.34 87 SER A O 1
ATOM 649 N N . THR A 1 88 ? -13.989 -31.336 19.092 1.00 41.56 88 THR A N 1
ATOM 650 C CA . THR A 1 88 ? -12.704 -30.727 18.789 1.00 41.56 88 THR A CA 1
ATOM 651 C C . THR A 1 88 ? -12.764 -29.386 19.510 1.00 41.56 88 THR A C 1
ATOM 653 O O . THR A 1 88 ? -13.753 -28.678 19.306 1.00 41.56 88 THR A O 1
ATOM 656 N N . PRO A 1 89 ? -11.830 -29.061 20.422 1.00 41.28 89 PRO A N 1
ATOM 657 C CA . PRO A 1 89 ? -11.901 -27.792 21.125 1.00 41.28 89 PRO A CA 1
ATOM 658 C C . PRO A 1 89 ? -11.940 -26.708 20.055 1.00 41.28 89 PRO A C 1
ATOM 660 O O . PRO A 1 89 ? -11.043 -26.657 19.205 1.00 41.28 89 PRO A O 1
ATOM 663 N N . GLU A 1 90 ? -13.020 -25.921 20.041 1.00 42.19 90 GLU A N 1
ATOM 664 C CA . GLU A 1 90 ? -13.083 -24.754 19.178 1.00 42.19 90 GLU A CA 1
ATOM 665 C C . GLU A 1 90 ? -11.785 -23.979 19.396 1.00 42.19 90 GLU A C 1
ATOM 667 O O . GLU A 1 90 ? -11.387 -23.778 20.552 1.00 42.19 90 GLU A O 1
ATOM 672 N N . PRO A 1 91 ? -11.067 -23.600 18.326 1.00 44.12 91 PRO A N 1
ATOM 673 C CA . PRO A 1 91 ? -9.928 -22.723 18.500 1.00 44.12 91 PRO A CA 1
ATOM 674 C C . PRO A 1 91 ? -10.459 -21.490 19.223 1.00 44.12 91 PRO A C 1
ATOM 676 O O . PRO A 1 91 ? -11.373 -20.856 18.707 1.00 44.12 91 PRO A O 1
ATOM 679 N N . GLU A 1 92 ? -9.945 -21.194 20.421 1.00 41.44 92 GLU A N 1
ATOM 680 C CA . GLU A 1 92 ? -10.292 -19.986 21.168 1.00 41.44 92 GLU A CA 1
ATOM 681 C C . GLU A 1 92 ? -10.165 -18.796 20.215 1.00 41.44 92 GLU A C 1
ATOM 683 O O . GLU A 1 92 ? -9.064 -18.320 19.913 1.00 41.44 92 GLU A O 1
ATOM 688 N N . PHE A 1 93 ? -11.294 -18.345 19.671 1.00 43.91 93 PHE A N 1
ATOM 689 C CA . PHE A 1 93 ? -11.325 -17.199 18.791 1.00 43.91 93 PHE A CA 1
ATOM 690 C C . PHE A 1 93 ? -11.074 -16.002 19.694 1.00 43.91 93 PHE A C 1
ATOM 692 O O . PHE A 1 93 ? -11.985 -15.481 20.336 1.00 43.91 93 PHE A O 1
ATOM 699 N N . SER A 1 94 ? -9.800 -15.618 19.807 1.00 56.84 94 SER A N 1
ATOM 700 C CA . SER A 1 94 ? -9.389 -14.437 20.556 1.00 56.84 94 SER A CA 1
ATOM 701 C C . SER A 1 94 ? -10.287 -13.278 20.139 1.00 56.84 94 SER A C 1
ATOM 703 O O . SER A 1 94 ? -10.432 -13.016 18.946 1.00 56.84 94 SER A O 1
ATOM 705 N N . MET A 1 95 ? -10.933 -12.614 21.099 1.00 57.00 95 MET A N 1
ATOM 706 C CA . MET A 1 95 ? -11.852 -11.530 20.767 1.00 57.00 95 MET A CA 1
ATOM 707 C C . MET A 1 95 ? -11.119 -10.445 19.961 1.00 57.00 95 MET A C 1
ATOM 709 O O . MET A 1 95 ? -9.963 -10.134 20.269 1.00 57.00 95 MET A O 1
ATOM 713 N N . PRO A 1 96 ? -11.760 -9.859 18.933 1.00 68.69 96 PRO A N 1
ATOM 714 C CA . PRO A 1 96 ? -11.140 -8.808 18.140 1.00 68.69 96 PRO A CA 1
ATOM 715 C C . PRO A 1 96 ? -10.749 -7.637 19.046 1.00 68.69 96 PRO A C 1
ATOM 717 O O . PRO A 1 96 ? -11.574 -7.085 19.778 1.00 68.69 96 PRO A O 1
ATOM 720 N N . VAL A 1 97 ? -9.472 -7.262 18.998 1.00 81.12 97 VAL A N 1
ATOM 721 C CA . VAL A 1 97 ? -8.927 -6.165 19.801 1.00 81.12 97 VAL A CA 1
ATOM 722 C C . VAL A 1 97 ? -9.376 -4.842 19.190 1.00 81.12 97 VAL A C 1
ATOM 724 O O . VAL A 1 97 ? -9.357 -4.673 17.973 1.00 81.12 97 VAL A O 1
ATOM 727 N N . THR A 1 98 ? -9.775 -3.880 20.021 1.00 84.75 98 THR A N 1
ATOM 728 C CA . THR A 1 98 ? -10.080 -2.523 19.552 1.00 84.75 98 THR A CA 1
ATOM 729 C C . THR A 1 98 ? -8.874 -1.617 19.780 1.00 84.75 98 THR A C 1
ATOM 731 O O . THR A 1 98 ? -8.489 -1.382 20.922 1.00 84.75 98 THR A O 1
ATOM 734 N N . ILE A 1 99 ? -8.284 -1.093 18.702 1.00 83.12 99 ILE A N 1
ATOM 735 C CA . ILE A 1 99 ? -7.125 -0.188 18.747 1.00 83.12 99 ILE A CA 1
ATOM 736 C C . ILE A 1 99 ? -7.562 1.197 18.265 1.00 83.12 99 ILE A C 1
ATOM 738 O O . ILE A 1 99 ? -7.938 1.377 17.104 1.00 83.12 99 ILE A O 1
ATOM 742 N N . HIS A 1 100 ? -7.526 2.191 19.160 1.00 82.31 100 HIS A N 1
ATOM 743 C CA . HIS A 1 100 ? -7.983 3.562 18.881 1.00 82.31 100 HIS A CA 1
ATOM 744 C C . HIS A 1 100 ? -9.357 3.593 18.176 1.00 82.31 100 HIS A C 1
ATOM 746 O O . HIS A 1 100 ? -9.518 4.200 17.112 1.00 82.31 100 HIS A O 1
ATOM 752 N N . GLY A 1 101 ? -10.322 2.856 18.741 1.00 80.00 101 GLY A N 1
ATOM 753 C CA . GLY A 1 101 ? -11.703 2.753 18.255 1.00 80.00 101 GLY A CA 1
ATOM 754 C C . GLY A 1 101 ? -11.923 1.822 17.056 1.00 80.00 101 GLY A C 1
ATOM 755 O O . GLY A 1 101 ? -13.070 1.552 16.716 1.00 80.00 101 GLY A O 1
ATOM 756 N N . VAL A 1 102 ? -10.867 1.300 16.427 1.00 83.44 102 VAL A N 1
ATOM 757 C CA . VAL A 1 102 ? -10.972 0.412 15.258 1.00 83.44 102 VAL A CA 1
ATOM 758 C C . VAL A 1 102 ? -10.944 -1.043 15.711 1.00 83.44 102 VAL A C 1
ATOM 760 O O . VAL A 1 102 ? -10.022 -1.439 16.423 1.00 83.44 102 VAL A O 1
ATOM 763 N N . ARG A 1 103 ? -11.924 -1.849 15.286 1.00 83.62 103 ARG A N 1
ATOM 764 C CA . ARG A 1 103 ? -11.899 -3.304 15.501 1.00 83.62 103 ARG A CA 1
ATOM 765 C C . ARG A 1 103 ? -10.846 -3.928 14.593 1.00 83.62 103 ARG A C 1
ATOM 767 O O . ARG A 1 103 ? -10.999 -3.926 13.374 1.00 83.62 103 ARG A O 1
ATOM 774 N N . VAL A 1 104 ? -9.787 -4.445 15.199 1.00 84.75 104 VAL A N 1
ATOM 775 C CA . VAL A 1 104 ? -8.665 -5.066 14.503 1.00 84.75 104 VAL A CA 1
ATOM 776 C C . VAL A 1 104 ? -8.952 -6.555 14.322 1.00 84.75 104 VAL A C 1
ATOM 778 O O . VAL A 1 104 ? -9.340 -7.221 15.289 1.00 84.75 104 VAL A O 1
ATOM 781 N N . PRO A 1 105 ? -8.767 -7.095 13.106 1.00 83.88 105 PRO A N 1
ATOM 782 C CA . PRO A 1 105 ? -8.884 -8.524 12.867 1.00 83.88 105 PRO A CA 1
ATOM 783 C C . PRO A 1 105 ? -7.939 -9.333 13.751 1.00 83.88 105 PRO A C 1
ATOM 785 O O . PRO A 1 105 ? -6.827 -8.911 14.078 1.00 83.88 105 PRO A O 1
ATOM 788 N N . VAL A 1 106 ? -8.391 -10.523 14.130 1.00 85.38 106 VAL A N 1
ATOM 789 C CA . VAL A 1 106 ? -7.613 -11.441 14.958 1.00 85.38 106 VAL A CA 1
ATOM 790 C C . VAL A 1 106 ? -6.398 -11.918 14.170 1.00 85.38 106 VAL A C 1
ATOM 792 O O . VAL A 1 106 ? -6.507 -12.280 12.998 1.00 85.38 106 VAL A O 1
ATOM 795 N N . LYS A 1 107 ? -5.226 -11.947 14.810 1.00 85.88 107 LYS A N 1
ATOM 796 C CA . LYS A 1 107 ? -4.022 -12.510 14.191 1.00 85.88 107 LYS A CA 1
ATOM 797 C C . LYS A 1 107 ? -4.233 -13.996 13.915 1.00 85.88 107 LYS A C 1
ATOM 799 O O . LYS A 1 107 ? -4.435 -14.786 14.830 1.00 85.88 107 LYS A O 1
ATOM 804 N N . GLN A 1 108 ? -4.139 -14.377 12.647 1.00 84.56 108 GLN A N 1
ATOM 805 C CA . GLN A 1 108 ? -4.263 -15.763 12.210 1.00 84.56 108 GLN A CA 1
ATOM 806 C C . GLN A 1 108 ? -2.877 -16.385 12.018 1.00 84.56 108 GLN A C 1
ATOM 808 O O . GLN A 1 108 ? -1.955 -15.742 11.516 1.00 84.56 108 GLN A O 1
ATOM 813 N N . LYS A 1 109 ? -2.725 -17.670 12.359 1.00 86.38 109 LYS A N 1
ATOM 814 C CA . LYS A 1 109 ? -1.461 -18.401 12.155 1.00 86.38 109 LYS A CA 1
ATOM 815 C C . LYS A 1 109 ? -1.173 -18.693 10.677 1.00 86.38 109 LYS A C 1
ATOM 817 O O . LYS A 1 109 ? -0.014 -18.823 10.295 1.00 86.38 109 LYS A O 1
ATOM 822 N N . ARG A 1 110 ? -2.218 -18.828 9.859 1.00 86.00 110 ARG A N 1
ATOM 823 C CA . ARG A 1 110 ? -2.142 -19.182 8.435 1.00 86.00 110 ARG A CA 1
ATOM 824 C C . ARG A 1 110 ? -3.104 -18.331 7.616 1.00 86.00 110 ARG A C 1
ATOM 826 O O . ARG A 1 110 ? -4.053 -17.781 8.170 1.00 86.00 110 ARG A O 1
ATOM 833 N N . HIS A 1 111 ? -2.855 -18.263 6.309 1.00 87.19 111 HIS A N 1
ATOM 834 C CA . HIS A 1 111 ? -3.722 -17.550 5.379 1.00 87.19 111 HIS A CA 1
ATOM 835 C C . HIS A 1 111 ? -5.119 -18.197 5.326 1.00 87.19 111 HIS A C 1
ATOM 837 O O . HIS A 1 111 ? -5.191 -19.428 5.296 1.00 87.19 111 HIS A O 1
ATOM 843 N 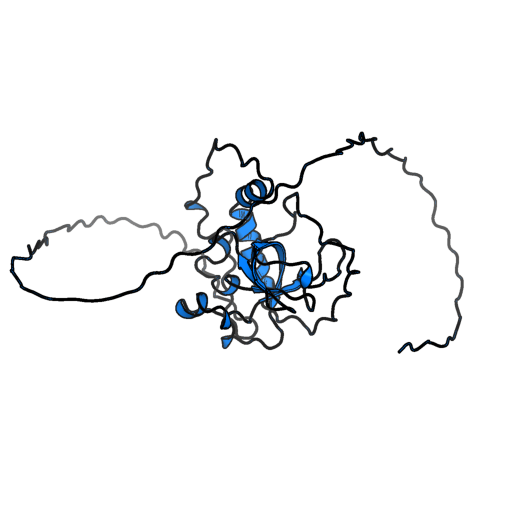N . PRO A 1 112 ? -6.217 -17.424 5.205 1.00 84.56 112 PRO A N 1
ATOM 844 C CA . PRO A 1 112 ? -7.572 -17.975 5.067 1.00 84.56 112 PRO A CA 1
ATOM 845 C C . PRO A 1 112 ? -7.736 -19.005 3.938 1.00 84.56 112 PRO A C 1
ATOM 847 O O . PRO A 1 112 ? -8.587 -19.882 4.008 1.00 84.56 112 PRO A O 1
ATOM 850 N N . PHE A 1 113 ? -6.907 -18.912 2.896 1.00 84.88 113 PHE A N 1
ATOM 851 C CA . PHE A 1 113 ? -6.929 -19.802 1.728 1.00 84.88 113 PHE A CA 1
ATOM 852 C C . PHE A 1 113 ? -5.794 -20.835 1.684 1.00 84.88 113 PHE A C 1
ATOM 854 O O . PHE A 1 113 ? -5.582 -21.441 0.636 1.00 84.88 113 PHE A O 1
ATOM 861 N N . ASP A 1 114 ? -5.072 -21.061 2.786 1.00 81.44 114 ASP A N 1
ATOM 862 C CA . ASP A 1 114 ? -3.945 -22.014 2.841 1.00 81.44 114 ASP A CA 1
ATOM 863 C C . ASP A 1 114 ? -4.324 -23.418 2.320 1.00 81.44 114 ASP A C 1
ATOM 865 O O . ASP A 1 114 ? -3.550 -24.042 1.605 1.00 81.44 114 ASP A O 1
ATOM 869 N N . GLY A 1 115 ? -5.554 -23.880 2.585 1.00 76.44 115 GLY A N 1
ATOM 870 C CA . GLY A 1 115 ? -6.061 -25.179 2.117 1.00 76.44 115 GLY A CA 1
ATOM 871 C C . GLY A 1 115 ? -6.612 -25.214 0.683 1.00 76.44 115 GLY A C 1
ATOM 872 O O . GLY A 1 115 ? -6.943 -26.290 0.197 1.00 76.44 115 GLY A O 1
ATOM 873 N N . LEU A 1 116 ? -6.736 -24.066 0.005 1.00 77.19 116 LEU A N 1
ATOM 874 C CA . LEU A 1 116 ? -7.341 -23.964 -1.335 1.00 77.19 116 LEU A CA 1
ATOM 875 C C . LEU A 1 116 ? -6.304 -23.827 -2.457 1.00 77.19 116 LEU A C 1
ATOM 877 O O . LEU A 1 116 ? -6.629 -24.022 -3.628 1.00 77.19 116 LEU A O 1
ATOM 881 N N . TYR A 1 117 ? -5.060 -23.486 -2.119 1.00 68.88 117 TYR A N 1
ATOM 882 C CA . TYR A 1 117 ? -3.980 -23.345 -3.089 1.00 68.88 117 TYR A CA 1
ATOM 883 C C . TYR A 1 117 ? -3.130 -24.613 -3.087 1.00 68.88 117 TYR A C 1
ATOM 885 O O . TYR A 1 117 ? -2.255 -24.798 -2.246 1.00 68.88 117 TYR A O 1
ATOM 893 N N . ALA A 1 118 ? -3.364 -25.486 -4.066 1.00 62.00 118 ALA A N 1
ATOM 894 C CA . ALA A 1 118 ? -2.423 -26.553 -4.365 1.00 62.00 118 ALA A CA 1
ATOM 895 C C . ALA A 1 118 ? -1.175 -25.961 -5.037 1.00 62.00 118 ALA A C 1
ATOM 897 O O . ALA A 1 118 ? -1.276 -25.139 -5.953 1.00 62.00 118 ALA A O 1
ATOM 898 N N . LEU A 1 119 ? 0.010 -26.403 -4.607 1.00 60.72 119 LEU A N 1
ATOM 899 C CA . LEU A 1 119 ? 1.258 -26.085 -5.294 1.00 60.72 119 LEU A CA 1
ATOM 900 C C . LEU A 1 119 ? 1.180 -26.645 -6.720 1.00 60.72 119 LEU A C 1
ATOM 902 O O . LEU A 1 119 ? 1.192 -27.863 -6.910 1.00 60.72 119 LEU A O 1
ATOM 906 N N . ARG A 1 120 ? 1.109 -25.768 -7.725 1.00 62.09 120 ARG A N 1
ATOM 907 C CA . ARG A 1 120 ? 1.209 -26.184 -9.127 1.00 62.09 120 ARG A CA 1
ATOM 908 C C . ARG A 1 120 ? 2.630 -26.680 -9.376 1.00 62.09 120 ARG A C 1
ATOM 910 O O . ARG A 1 120 ? 3.561 -25.889 -9.495 1.00 62.09 120 ARG A O 1
ATOM 917 N N . LYS A 1 121 ? 2.816 -27.999 -9.391 1.00 60.25 121 LYS A N 1
ATOM 918 C CA . LYS A 1 121 ? 4.090 -28.614 -9.774 1.00 60.25 121 LYS A CA 1
ATOM 919 C C . LYS A 1 121 ? 4.184 -28.660 -11.298 1.00 60.25 121 LYS A C 1
ATOM 921 O O . LYS A 1 121 ? 3.289 -29.191 -11.942 1.00 60.25 121 LYS A O 1
ATOM 926 N N . GLY A 1 122 ? 5.291 -28.157 -11.843 1.00 66.06 122 GLY A N 1
ATOM 927 C CA . GLY A 1 122 ? 5.683 -28.394 -13.237 1.00 66.06 122 GLY A CA 1
ATOM 928 C C . GLY A 1 122 ? 5.348 -27.295 -14.247 1.00 66.06 122 GLY A C 1
ATOM 929 O O . GLY A 1 122 ? 5.555 -27.518 -15.433 1.00 66.06 122 GLY A O 1
ATOM 930 N N . GLU A 1 123 ? 4.869 -26.123 -13.820 1.00 71.94 123 GLU A N 1
ATOM 931 C CA . GLU A 1 123 ? 4.729 -24.967 -14.717 1.00 71.94 123 GLU A CA 1
ATOM 932 C C . GLU A 1 123 ? 6.059 -24.198 -14.766 1.00 71.94 123 GLU A C 1
ATOM 934 O O . GLU A 1 123 ? 6.589 -23.796 -13.727 1.00 71.94 123 GLU A O 1
ATOM 939 N N . GLU A 1 124 ? 6.634 -24.034 -15.961 1.00 75.31 124 GLU A N 1
ATOM 940 C CA . GLU A 1 124 ? 7.860 -23.251 -16.132 1.00 75.31 124 GLU A CA 1
ATOM 941 C C . GLU A 1 124 ? 7.559 -21.775 -15.817 1.00 75.31 124 GLU A C 1
ATOM 943 O O . GLU A 1 124 ? 6.586 -21.216 -16.338 1.00 75.31 124 GLU A O 1
ATOM 948 N N . PRO A 1 125 ? 8.352 -21.116 -14.953 1.00 77.62 125 PRO A N 1
ATOM 949 C CA . PRO A 1 125 ? 8.097 -19.731 -14.601 1.00 77.62 125 PRO A CA 1
ATOM 950 C C . PRO A 1 125 ? 8.210 -18.823 -15.835 1.00 77.62 125 PRO A C 1
ATOM 952 O O . PRO A 1 125 ? 9.046 -19.062 -16.711 1.00 77.62 125 PRO A O 1
ATOM 955 N N . PRO A 1 126 ? 7.439 -17.722 -15.895 1.00 82.06 126 PRO A N 1
ATOM 956 C CA . PRO A 1 126 ? 7.534 -16.772 -16.995 1.00 82.06 126 PRO A CA 1
ATOM 957 C C . PRO A 1 126 ? 8.974 -16.299 -17.258 1.00 82.06 126 PRO A C 1
ATOM 959 O O . PRO A 1 126 ? 9.778 -16.106 -16.337 1.00 82.06 126 PRO A O 1
ATOM 962 N N . LYS A 1 127 ? 9.297 -16.068 -18.537 1.00 84.75 127 LYS A N 1
ATOM 963 C CA . LYS A 1 127 ? 10.581 -15.471 -18.951 1.00 84.75 127 LYS A CA 1
ATOM 964 C C . LYS A 1 127 ? 10.706 -14.015 -18.505 1.00 84.75 127 LYS A C 1
ATOM 966 O O . LYS A 1 127 ? 11.788 -13.586 -18.127 1.00 84.75 127 LYS A O 1
ATOM 971 N N . ASP A 1 128 ? 9.589 -13.292 -18.523 1.00 88.81 128 ASP A N 1
ATOM 972 C CA . ASP A 1 128 ? 9.499 -11.916 -18.048 1.00 88.81 128 ASP A CA 1
ATOM 973 C C . ASP A 1 128 ? 9.778 -11.839 -16.539 1.00 88.81 128 ASP A C 1
ATOM 975 O O . ASP A 1 128 ? 9.128 -12.525 -15.744 1.00 88.81 128 ASP A O 1
ATOM 979 N N . ILE A 1 129 ? 10.755 -11.011 -16.158 1.00 82.94 129 ILE A N 1
ATOM 980 C CA . ILE A 1 129 ? 11.254 -10.898 -14.779 1.00 82.94 129 ILE A CA 1
ATOM 981 C C . ILE A 1 129 ? 10.136 -10.441 -13.837 1.00 82.94 129 ILE A C 1
ATOM 983 O O . ILE A 1 129 ? 9.985 -10.990 -12.746 1.00 82.94 129 ILE A O 1
ATOM 987 N N . THR A 1 130 ? 9.311 -9.486 -14.266 1.00 84.56 130 THR A N 1
ATOM 988 C CA . THR A 1 130 ? 8.217 -8.948 -13.456 1.00 84.56 130 THR A CA 1
ATOM 989 C C . THR A 1 130 ? 7.134 -9.995 -13.217 1.00 84.56 130 THR A C 1
ATOM 991 O O . THR A 1 130 ? 6.740 -10.226 -12.073 1.00 84.56 130 THR A O 1
ATOM 994 N N . LYS A 1 131 ? 6.688 -10.692 -14.267 1.00 86.12 131 LYS A N 1
ATOM 995 C CA . LYS A 1 131 ? 5.715 -11.790 -14.150 1.00 86.12 131 LYS A CA 1
ATOM 996 C C . LYS A 1 131 ? 6.261 -12.933 -13.307 1.00 86.12 131 LYS A C 1
ATOM 998 O O . LYS A 1 131 ? 5.517 -13.525 -12.530 1.00 86.12 131 LYS A O 1
ATOM 1003 N N . ARG A 1 132 ? 7.556 -13.233 -13.431 1.00 84.75 132 ARG A N 1
ATOM 1004 C CA . ARG A 1 132 ? 8.225 -14.227 -12.592 1.00 84.75 132 ARG A CA 1
ATOM 1005 C C . ARG A 1 132 ? 8.197 -13.823 -11.124 1.00 84.75 132 ARG A C 1
ATOM 1007 O O . ARG A 1 132 ? 7.827 -14.653 -10.302 1.00 84.75 132 ARG A O 1
ATOM 1014 N N . LEU A 1 133 ? 8.535 -12.573 -10.803 1.00 84.88 133 LEU A N 1
ATOM 1015 C CA . LEU A 1 133 ? 8.505 -12.075 -9.429 1.00 84.88 133 LEU A CA 1
ATOM 1016 C C . LEU A 1 133 ? 7.090 -12.167 -8.848 1.00 84.88 133 LEU A C 1
ATOM 1018 O O . LEU A 1 133 ? 6.914 -12.763 -7.789 1.00 84.88 133 LEU A O 1
ATOM 1022 N N . VAL A 1 134 ? 6.080 -11.671 -9.568 1.00 87.94 134 VAL A N 1
ATOM 1023 C CA . VAL A 1 134 ? 4.672 -11.752 -9.141 1.00 87.94 134 VAL A CA 1
ATOM 1024 C C . VAL A 1 134 ? 4.248 -13.207 -8.910 1.00 87.94 134 VAL A C 1
ATOM 1026 O O . VAL A 1 134 ? 3.682 -13.520 -7.869 1.00 87.94 134 VAL A O 1
ATOM 1029 N N . ASN A 1 135 ? 4.573 -14.123 -9.826 1.00 86.25 135 ASN A N 1
ATOM 1030 C CA . ASN A 1 135 ? 4.195 -15.534 -9.693 1.00 86.25 135 ASN A CA 1
ATOM 1031 C C . ASN A 1 135 ? 4.993 -16.292 -8.621 1.00 86.25 135 ASN A C 1
ATOM 1033 O O . ASN A 1 135 ? 4.545 -17.337 -8.158 1.00 86.25 135 ASN A O 1
ATOM 1037 N N . SER A 1 136 ? 6.167 -15.791 -8.233 1.00 85.44 136 SER A N 1
ATOM 1038 C CA . SER A 1 136 ? 6.997 -16.407 -7.191 1.00 85.44 136 SER A CA 1
ATOM 1039 C C . SER A 1 136 ? 6.495 -16.134 -5.772 1.00 85.44 136 SER A C 1
ATOM 1041 O O . SER A 1 136 ? 6.926 -16.809 -4.836 1.00 85.44 136 SER A O 1
ATOM 1043 N N . ILE A 1 137 ? 5.586 -15.167 -5.602 1.00 88.75 137 ILE A N 1
ATOM 1044 C CA . ILE A 1 137 ? 5.051 -14.813 -4.290 1.00 88.75 137 ILE A CA 1
ATOM 1045 C C . ILE A 1 137 ? 4.065 -15.878 -3.827 1.00 88.75 137 ILE A C 1
ATOM 1047 O O . ILE A 1 137 ? 3.031 -16.127 -4.448 1.00 88.75 137 ILE A O 1
ATOM 1051 N N . VAL A 1 138 ? 4.376 -16.483 -2.685 1.00 89.19 138 VAL A N 1
ATOM 1052 C CA . VAL A 1 138 ? 3.553 -17.529 -2.076 1.00 89.19 138 VAL A CA 1
ATOM 1053 C C . VAL A 1 138 ? 2.576 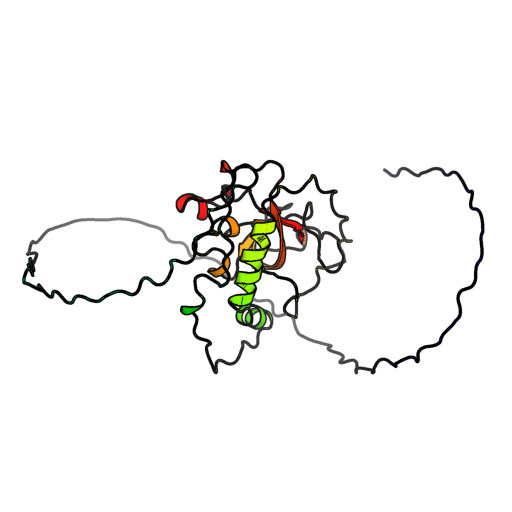-16.953 -1.052 1.00 89.19 138 VAL A C 1
ATOM 1055 O O . VAL A 1 138 ? 2.818 -15.903 -0.449 1.00 89.19 138 VAL A O 1
ATOM 1058 N N . LEU A 1 139 ? 1.493 -17.688 -0.770 1.00 90.31 139 LEU A N 1
ATOM 1059 C CA . LEU A 1 139 ? 0.497 -17.301 0.240 1.00 90.31 139 LEU A CA 1
ATOM 1060 C C . LEU A 1 139 ? 1.111 -16.970 1.605 1.00 90.31 139 LEU A C 1
ATOM 1062 O O . LEU A 1 139 ? 0.641 -16.056 2.277 1.00 90.31 139 LEU A O 1
ATOM 1066 N N . ALA A 1 140 ? 2.168 -17.677 2.013 1.00 89.56 140 ALA A N 1
ATOM 1067 C CA . ALA A 1 140 ? 2.843 -17.427 3.285 1.00 89.56 140 ALA A CA 1
ATOM 1068 C C . ALA A 1 140 ? 3.433 -16.006 3.372 1.00 89.56 140 ALA A C 1
ATOM 1070 O O . ALA A 1 140 ? 3.376 -15.381 4.430 1.00 89.56 140 ALA A O 1
ATOM 1071 N N . GLN A 1 141 ? 3.948 -15.465 2.264 1.00 91.81 141 GLN A N 1
ATOM 1072 C CA . GLN A 1 141 ? 4.494 -14.104 2.217 1.00 91.81 141 GLN A CA 1
ATOM 1073 C C . GLN A 1 141 ? 3.379 -13.060 2.285 1.00 91.81 141 GLN A C 1
ATOM 1075 O O . GLN A 1 141 ? 3.455 -12.130 3.087 1.00 91.81 141 GLN A O 1
ATOM 1080 N N . ILE A 1 142 ? 2.300 -13.274 1.526 1.00 93.81 142 ILE A N 1
ATOM 1081 C CA . ILE A 1 142 ? 1.094 -12.432 1.572 1.00 93.81 142 ILE A CA 1
ATOM 1082 C C . ILE A 1 142 ? 0.537 -12.400 3.001 1.00 93.81 142 ILE A C 1
ATOM 1084 O O . ILE A 1 142 ? 0.243 -11.336 3.549 1.00 93.81 142 ILE A O 1
ATOM 1088 N N . HIS A 1 143 ? 0.443 -13.567 3.641 1.00 93.62 143 HIS A N 1
ATOM 1089 C CA . HIS A 1 143 ? -0.039 -13.704 5.012 1.00 93.62 143 HIS A CA 1
ATOM 1090 C C . HIS A 1 143 ? 0.866 -13.031 6.044 1.00 93.62 143 HIS A C 1
ATOM 1092 O O . HIS A 1 143 ? 0.374 -12.427 7.000 1.00 93.62 143 HIS A O 1
ATOM 1098 N N . SER A 1 144 ? 2.182 -13.101 5.845 1.00 94.44 144 SER A N 1
ATOM 1099 C CA . SER A 1 144 ? 3.158 -12.422 6.697 1.00 94.44 144 SER A CA 1
ATOM 1100 C C . SER A 1 144 ? 2.908 -10.913 6.717 1.00 94.44 144 SER A C 1
ATOM 1102 O O . SER A 1 144 ? 2.769 -10.326 7.792 1.00 94.44 144 SER A O 1
ATOM 1104 N N . PHE A 1 145 ? 2.728 -10.290 5.548 1.00 95.94 145 PHE A N 1
ATOM 1105 C CA . PHE A 1 145 ? 2.408 -8.862 5.465 1.00 95.94 145 PHE A CA 1
ATOM 1106 C C . PHE A 1 145 ? 1.031 -8.536 6.064 1.00 95.94 145 PHE A C 1
ATOM 1108 O O . PHE A 1 145 ? 0.894 -7.577 6.831 1.00 95.94 145 PHE A O 1
ATOM 1115 N N . ARG A 1 146 ? 0.007 -9.361 5.790 1.00 94.12 146 ARG A N 1
ATOM 1116 C CA . ARG A 1 146 ? -1.326 -9.212 6.407 1.00 94.12 146 ARG A CA 1
ATOM 1117 C C . ARG A 1 146 ? -1.234 -9.207 7.928 1.00 94.12 146 ARG A C 1
ATOM 1119 O O . ARG A 1 146 ? -1.763 -8.302 8.563 1.00 94.12 146 ARG A O 1
ATOM 1126 N N . THR A 1 147 ? -0.520 -10.166 8.502 1.00 93.44 147 THR A N 1
ATOM 1127 C CA . THR A 1 147 ? -0.358 -10.283 9.954 1.00 93.44 147 THR A CA 1
ATOM 1128 C C . THR A 1 147 ? 0.447 -9.118 10.513 1.00 93.44 147 THR A C 1
ATOM 1130 O O . THR A 1 147 ? 0.070 -8.550 11.538 1.00 93.44 147 THR A O 1
ATOM 1133 N N . LYS A 1 148 ? 1.525 -8.720 9.826 1.00 94.81 148 LYS A N 1
ATOM 1134 C CA . LYS A 1 148 ? 2.385 -7.624 10.271 1.00 94.81 148 LYS A CA 1
ATOM 1135 C C . LYS A 1 148 ? 1.662 -6.281 10.270 1.00 94.81 148 LYS A C 1
ATOM 1137 O O . LYS A 1 148 ? 1.832 -5.504 11.203 1.00 94.81 148 LYS A O 1
ATOM 1142 N N . SER A 1 149 ? 0.791 -6.043 9.291 1.00 94.50 149 SER A N 1
ATOM 1143 C CA . SER A 1 149 ? 0.015 -4.801 9.220 1.00 94.50 149 SER A CA 1
ATOM 1144 C C . SER A 1 149 ? -0.996 -4.601 10.346 1.00 94.50 149 SER A C 1
ATOM 1146 O O . SER A 1 149 ? -1.404 -3.468 10.594 1.00 94.50 149 SER A O 1
ATOM 1148 N N . LEU A 1 150 ? -1.345 -5.656 11.088 1.00 92.50 150 LEU A N 1
ATOM 1149 C CA . LEU A 1 150 ? -2.160 -5.534 12.302 1.00 92.50 150 LEU A CA 1
ATOM 1150 C C . LEU A 1 150 ? -1.417 -4.782 13.421 1.00 92.50 150 LEU A C 1
ATOM 1152 O O . LEU A 1 150 ? -2.055 -4.142 14.252 1.00 92.50 150 LEU A O 1
ATOM 1156 N N . ASP A 1 151 ? -0.079 -4.785 13.405 1.00 92.69 151 ASP A N 1
ATOM 1157 C CA . ASP A 1 151 ? 0.745 -4.014 14.347 1.00 92.69 151 ASP A CA 1
ATOM 1158 C C . ASP A 1 151 ? 0.734 -2.504 14.032 1.00 92.69 151 ASP A C 1
ATOM 1160 O O . ASP A 1 151 ? 1.164 -1.696 14.852 1.00 92.69 151 ASP A O 1
ATOM 1164 N N . TRP A 1 152 ? 0.266 -2.101 12.845 1.00 93.69 152 TRP A N 1
ATOM 1165 C CA . TRP A 1 152 ? 0.364 -0.722 12.342 1.00 93.69 152 TRP A CA 1
ATOM 1166 C C . TRP A 1 152 ? -0.927 0.091 12.515 1.00 93.69 152 TRP A C 1
ATOM 1168 O O . TRP A 1 152 ? -1.045 1.192 11.986 1.00 93.69 152 TRP A O 1
ATOM 1178 N N . PHE A 1 153 ? -1.902 -0.431 13.267 1.00 91.56 153 PHE A N 1
ATOM 1179 C CA . PHE A 1 153 ? -3.177 0.250 13.540 1.00 91.56 153 PHE A CA 1
ATOM 1180 C C . PHE A 1 153 ? -3.057 1.438 14.498 1.00 91.56 153 PHE A C 1
ATOM 1182 O O . PHE A 1 153 ? -4.014 2.207 14.640 1.00 91.56 153 PHE A O 1
ATOM 1189 N N . VAL A 1 154 ? -1.909 1.596 15.157 1.00 90.62 154 VAL A N 1
ATOM 1190 C CA . VAL A 1 154 ? -1.583 2.818 15.890 1.00 90.62 154 VAL A CA 1
ATOM 1191 C C . VAL A 1 154 ? -1.359 3.934 14.861 1.00 90.62 154 VAL A C 1
ATOM 1193 O O . VAL A 1 154 ? -0.549 3.743 13.950 1.00 90.62 154 VAL A O 1
ATOM 1196 N N . PRO A 1 155 ? -2.086 5.066 14.951 1.00 91.50 155 PRO A N 1
ATOM 1197 C CA . PRO A 1 155 ? -1.866 6.197 14.060 1.00 91.50 155 PRO A CA 1
ATOM 1198 C C . PRO A 1 155 ? -0.399 6.610 14.071 1.00 91.50 155 PRO A C 1
ATOM 1200 O O . PRO A 1 155 ? 0.218 6.697 15.132 1.00 91.50 155 PRO A O 1
ATOM 1203 N N . ILE A 1 156 ? 0.159 6.860 12.890 1.00 91.00 156 ILE A N 1
ATOM 1204 C CA . ILE A 1 156 ? 1.508 7.403 12.797 1.00 91.00 156 ILE A CA 1
ATOM 1205 C C . ILE A 1 156 ? 1.530 8.768 13.474 1.00 91.00 156 ILE A C 1
ATOM 1207 O O . ILE A 1 156 ? 0.630 9.591 13.286 1.00 91.00 156 ILE A O 1
ATOM 1211 N N . GLU A 1 157 ? 2.580 9.010 14.248 1.00 85.19 157 GLU A N 1
ATOM 1212 C CA . GLU A 1 157 ? 2.880 10.358 14.702 1.00 85.19 157 GLU A CA 1
ATOM 1213 C C . GLU A 1 157 ? 3.138 11.257 13.491 1.00 85.19 157 GLU A C 1
ATOM 1215 O O . GLU A 1 157 ? 3.390 10.786 12.377 1.00 85.19 157 GLU A O 1
ATOM 1220 N N . LYS A 1 158 ? 3.057 12.573 13.699 1.00 77.12 158 LYS A N 1
ATOM 1221 C CA . LYS A 1 158 ? 3.350 13.549 12.653 1.00 77.12 158 LYS A CA 1
ATOM 1222 C C . LYS A 1 158 ? 4.780 13.316 12.150 1.00 77.12 158 LYS A C 1
ATOM 1224 O O . LYS A 1 158 ? 5.735 13.718 12.807 1.00 77.12 158 LYS A O 1
ATOM 1229 N N . LEU A 1 159 ? 4.913 12.643 11.005 1.00 73.00 159 LEU A N 1
ATOM 1230 C CA . LEU A 1 159 ? 6.211 12.344 10.417 1.00 73.00 159 LEU A CA 1
ATOM 1231 C C . LEU A 1 159 ? 6.901 13.645 10.019 1.00 73.00 159 LEU A C 1
ATOM 1233 O O . LEU A 1 159 ? 6.289 14.545 9.435 1.00 73.00 159 LEU A O 1
ATOM 1237 N N . ASN A 1 160 ? 8.199 13.709 10.302 1.00 81.94 160 ASN A N 1
ATOM 1238 C CA . ASN A 1 160 ? 9.060 14.659 9.623 1.00 81.94 160 ASN A CA 1
ATOM 1239 C C . ASN A 1 160 ? 9.030 14.324 8.135 1.00 81.94 160 ASN A C 1
ATOM 1241 O O . ASN A 1 160 ? 9.160 13.158 7.761 1.00 81.94 160 ASN A O 1
ATOM 1245 N N . MET A 1 161 ? 8.830 15.346 7.304 1.00 86.12 161 MET A N 1
ATOM 1246 C CA . MET A 1 161 ? 8.831 15.172 5.858 1.00 86.12 161 MET A CA 1
ATOM 1247 C C . MET A 1 161 ? 10.169 14.542 5.444 1.00 86.12 161 MET A C 1
ATOM 1249 O O . MET A 1 161 ? 11.211 15.110 5.791 1.00 86.12 161 MET A O 1
ATOM 1253 N N . PRO A 1 162 ? 10.160 13.393 4.746 1.00 90.75 162 PRO A N 1
ATOM 1254 C CA . PRO A 1 162 ? 11.396 12.750 4.346 1.00 90.75 162 PRO A CA 1
ATOM 1255 C C . PRO A 1 162 ? 12.221 13.636 3.417 1.00 90.75 162 PRO A C 1
ATOM 1257 O O . PRO A 1 162 ? 11.685 14.447 2.655 1.00 90.75 162 PRO A O 1
ATOM 1260 N N . GLU A 1 163 ? 13.537 13.451 3.449 1.00 94.12 163 GLU A N 1
ATOM 1261 C CA . GLU A 1 163 ? 14.417 14.141 2.517 1.00 94.12 163 GLU A CA 1
ATOM 1262 C C . GLU A 1 163 ? 14.223 13.570 1.109 1.00 94.12 163 GLU A C 1
ATOM 1264 O O . GLU A 1 163 ? 14.361 12.366 0.879 1.00 94.12 163 GLU A O 1
ATOM 1269 N N . LEU A 1 164 ? 13.904 14.447 0.157 1.00 94.69 164 LEU A N 1
ATOM 1270 C CA . LEU A 1 164 ? 13.742 14.067 -1.239 1.00 94.69 164 LEU A CA 1
ATOM 1271 C C . LEU A 1 164 ? 15.092 13.772 -1.874 1.00 94.69 164 LEU A C 1
ATOM 1273 O O . LEU A 1 164 ? 16.016 14.580 -1.769 1.00 94.69 164 LEU A O 1
ATOM 1277 N N . ASP A 1 165 ? 15.191 12.646 -2.564 1.00 94.62 165 ASP A N 1
ATOM 1278 C CA . ASP A 1 165 ? 16.331 12.345 -3.412 1.00 94.62 165 ASP A CA 1
ATOM 1279 C C . ASP A 1 165 ? 16.418 13.309 -4.606 1.00 94.62 165 ASP A C 1
ATOM 1281 O O . ASP A 1 165 ? 15.391 13.790 -5.114 1.00 94.62 165 ASP A O 1
ATOM 1285 N N . PRO A 1 166 ? 17.639 13.596 -5.094 1.00 92.94 166 PRO A N 1
ATOM 1286 C CA . PRO A 1 166 ? 17.824 14.395 -6.294 1.00 92.94 166 PRO A CA 1
ATOM 1287 C C . PRO A 1 166 ? 17.069 13.810 -7.492 1.00 92.94 166 PRO A C 1
ATOM 1289 O O . PRO A 1 166 ? 16.983 12.597 -7.672 1.00 92.94 166 PRO A O 1
ATOM 1292 N N . ALA A 1 167 ? 16.585 14.674 -8.387 1.00 90.62 167 ALA A N 1
ATOM 1293 C CA . ALA A 1 167 ? 15.742 14.262 -9.512 1.00 90.62 167 ALA A CA 1
ATOM 1294 C C . ALA A 1 167 ? 16.391 13.230 -10.461 1.00 90.62 167 ALA A C 1
ATOM 1296 O O . ALA A 1 167 ? 15.670 12.506 -11.148 1.00 90.62 167 ALA A O 1
ATOM 1297 N N . TYR A 1 168 ? 17.722 13.129 -10.496 1.00 90.69 168 TYR A N 1
ATOM 1298 C CA . TYR A 1 168 ? 18.454 12.152 -11.311 1.00 90.69 168 TYR A CA 1
ATOM 1299 C C . TYR A 1 168 ? 18.560 10.756 -10.669 1.00 90.69 168 TYR A C 1
ATOM 1301 O O . TYR A 1 168 ? 18.868 9.798 -11.374 1.00 90.69 168 TYR A O 1
ATOM 1309 N N . VAL A 1 169 ? 18.283 10.612 -9.369 1.00 92.56 169 VAL A N 1
ATOM 1310 C CA . VAL A 1 169 ? 18.307 9.320 -8.662 1.00 92.56 169 VAL A CA 1
ATOM 1311 C C . VAL A 1 169 ? 16.971 8.618 -8.866 1.00 92.56 169 VAL A C 1
ATOM 1313 O O . VAL A 1 169 ? 15.923 9.209 -8.621 1.00 92.56 169 VAL A O 1
ATOM 1316 N N . TYR A 1 170 ? 16.973 7.389 -9.376 1.00 91.44 170 TYR A N 1
ATOM 1317 C CA . TYR A 1 170 ? 15.755 6.597 -9.582 1.00 91.44 170 TYR A CA 1
ATOM 1318 C C . TYR A 1 170 ? 15.558 5.579 -8.452 1.00 91.44 170 TYR A C 1
ATOM 1320 O O . TYR A 1 170 ? 16.560 5.123 -7.902 1.00 91.44 170 TYR A O 1
ATOM 1328 N N . PRO A 1 171 ? 14.303 5.196 -8.144 1.00 90.00 171 PRO A N 1
ATOM 1329 C CA . PRO A 1 171 ? 14.026 4.126 -7.196 1.00 90.00 171 PRO A CA 1
ATOM 1330 C C . PRO A 1 171 ? 14.717 2.826 -7.609 1.00 90.00 171 PRO A C 1
ATOM 1332 O O . PRO A 1 171 ? 14.767 2.485 -8.799 1.00 90.00 171 PRO A O 1
ATOM 1335 N N . VAL A 1 172 ? 15.214 2.089 -6.624 1.00 91.12 172 VAL A N 1
ATOM 1336 C CA . VAL A 1 172 ? 15.848 0.788 -6.805 1.00 91.12 172 VAL A CA 1
ATOM 1337 C C . VAL A 1 172 ? 14.831 -0.214 -7.347 1.00 91.12 172 VAL A C 1
ATOM 1339 O O . VAL A 1 172 ? 13.705 -0.343 -6.863 1.00 91.12 172 VAL A O 1
ATOM 1342 N N . GLN A 1 173 ? 15.250 -0.963 -8.366 1.00 87.62 173 GLN A N 1
ATOM 1343 C CA . GLN A 1 173 ? 14.459 -2.067 -8.892 1.00 87.62 173 GLN A CA 1
ATOM 1344 C C . GLN A 1 173 ? 14.596 -3.291 -7.989 1.00 87.62 173 GLN A C 1
ATOM 1346 O O . GLN A 1 173 ? 15.697 -3.770 -7.713 1.00 87.62 173 GLN A O 1
ATOM 1351 N N . VAL A 1 174 ? 13.458 -3.834 -7.567 1.00 82.25 174 VAL A N 1
ATOM 1352 C CA . VAL A 1 174 ? 13.403 -5.062 -6.774 1.00 82.25 174 VAL A CA 1
ATOM 1353 C C . VAL A 1 174 ? 13.519 -6.261 -7.714 1.00 82.25 174 VAL A C 1
ATOM 1355 O O . VAL A 1 174 ? 12.562 -6.627 -8.393 1.00 82.25 174 VAL A O 1
ATOM 1358 N N . LEU A 1 175 ? 14.710 -6.859 -7.768 1.00 79.12 175 LEU A N 1
ATOM 1359 C CA . LEU A 1 175 ? 14.999 -8.047 -8.586 1.00 79.12 175 LEU A CA 1
ATOM 1360 C C . LEU A 1 175 ? 14.892 -9.359 -7.796 1.00 79.12 175 LEU A C 1
ATOM 1362 O O . LEU A 1 175 ? 14.817 -10.437 -8.383 1.00 79.12 175 LEU A O 1
ATOM 1366 N N . THR A 1 176 ? 14.875 -9.270 -6.468 1.00 79.62 176 THR A N 1
ATOM 1367 C CA . THR A 1 176 ? 14.772 -10.404 -5.550 1.00 79.62 176 THR A CA 1
ATOM 1368 C C . THR A 1 176 ? 13.710 -10.135 -4.494 1.00 79.62 176 THR A C 1
ATOM 1370 O O . THR A 1 176 ? 13.409 -8.994 -4.156 1.00 79.62 176 THR A O 1
ATOM 1373 N N . ILE A 1 177 ? 13.113 -11.207 -3.983 1.00 80.19 177 ILE A N 1
ATOM 1374 C CA . ILE A 1 177 ? 12.087 -11.144 -2.943 1.00 80.19 177 ILE A CA 1
ATOM 1375 C C . ILE A 1 177 ? 12.701 -10.551 -1.657 1.00 80.19 177 ILE A C 1
ATOM 1377 O O . ILE A 1 177 ? 13.682 -11.110 -1.157 1.00 80.19 177 ILE A O 1
ATOM 1381 N N . PRO A 1 178 ? 12.123 -9.475 -1.085 1.00 81.44 178 PRO A N 1
ATOM 1382 C CA . PRO A 1 178 ? 12.547 -8.944 0.207 1.00 81.44 178 PRO A CA 1
ATOM 1383 C C . PRO A 1 178 ? 12.464 -9.986 1.330 1.00 81.44 178 PRO A C 1
ATOM 1385 O O . PRO A 1 178 ? 11.525 -10.778 1.402 1.00 81.44 178 PRO A O 1
ATOM 1388 N N . VAL A 1 179 ? 13.435 -9.951 2.246 1.00 84.69 179 VAL A N 1
ATOM 1389 C CA . VAL A 1 179 ? 13.430 -10.796 3.457 1.00 84.69 179 VAL A CA 1
ATOM 1390 C C . VAL A 1 179 ? 12.350 -10.336 4.440 1.00 84.69 179 VAL A C 1
ATOM 1392 O O . VAL A 1 179 ? 11.770 -11.139 5.171 1.00 84.69 179 VAL A O 1
ATOM 1395 N N . THR A 1 180 ? 12.073 -9.033 4.465 1.00 89.50 180 THR A N 1
ATOM 1396 C CA . THR A 1 180 ? 11.027 -8.445 5.297 1.00 89.50 180 THR A CA 1
ATOM 1397 C C . THR A 1 180 ? 9.640 -8.753 4.730 1.00 89.50 180 THR A C 1
ATOM 1399 O O . THR A 1 180 ? 9.491 -8.913 3.518 1.00 89.50 180 THR A O 1
ATOM 1402 N N . PRO A 1 181 ? 8.595 -8.833 5.578 1.00 94.31 181 PRO A N 1
ATOM 1403 C CA . PRO A 1 181 ? 7.224 -8.937 5.092 1.00 94.31 181 PRO A CA 1
ATOM 1404 C C . PRO A 1 181 ? 6.911 -7.789 4.131 1.00 94.31 181 PRO A C 1
ATOM 1406 O O . PRO A 1 181 ? 7.108 -6.626 4.473 1.00 94.31 181 PRO A O 1
ATOM 1409 N N . PHE A 1 182 ? 6.401 -8.116 2.948 1.00 95.12 182 PHE A N 1
ATOM 1410 C CA . PHE A 1 182 ? 6.086 -7.141 1.911 1.00 95.12 182 PHE A CA 1
ATOM 1411 C C . PHE A 1 182 ? 4.829 -7.553 1.145 1.00 95.12 182 PHE A C 1
ATOM 1413 O O . PHE A 1 182 ? 4.420 -8.718 1.160 1.00 95.12 182 PHE A O 1
ATOM 1420 N N . ALA A 1 183 ? 4.232 -6.595 0.447 1.00 96.00 183 ALA A N 1
ATOM 1421 C CA . ALA A 1 183 ? 3.179 -6.845 -0.523 1.00 96.00 183 ALA A CA 1
ATOM 1422 C C . ALA A 1 183 ? 3.449 -6.059 -1.807 1.00 96.00 183 ALA A C 1
ATOM 1424 O O . ALA A 1 183 ? 3.905 -4.916 -1.768 1.00 96.00 183 ALA A O 1
ATOM 1425 N N . LEU A 1 184 ? 3.147 -6.672 -2.953 1.00 95.94 184 LEU A N 1
ATOM 1426 C CA . LEU A 1 184 ? 3.201 -5.976 -4.232 1.00 95.94 184 LEU A CA 1
ATOM 1427 C C . LEU A 1 184 ? 1.922 -5.181 -4.462 1.00 95.94 184 LEU A C 1
ATOM 1429 O O . LEU A 1 184 ? 0.811 -5.721 -4.419 1.00 95.94 184 LEU A O 1
ATOM 1433 N N . TYR A 1 185 ? 2.109 -3.909 -4.775 1.00 97.12 185 TYR A N 1
ATOM 1434 C CA . TYR A 1 185 ? 1.053 -2.975 -5.110 1.00 97.12 185 TYR A CA 1
ATOM 1435 C C . TYR A 1 185 ? 1.292 -2.376 -6.493 1.00 97.12 185 TYR A C 1
ATOM 1437 O O . TYR A 1 185 ? 2.409 -2.012 -6.847 1.00 97.12 185 TYR A O 1
ATOM 1445 N N . LEU A 1 186 ? 0.222 -2.251 -7.265 1.00 96.25 186 LEU A N 1
ATOM 1446 C CA . LEU A 1 186 ? 0.191 -1.540 -8.533 1.00 96.25 186 LEU A CA 1
ATOM 1447 C C . LEU A 1 186 ? -0.231 -0.092 -8.292 1.00 96.25 186 LEU A C 1
ATOM 1449 O O . LEU A 1 186 ? -1.201 0.158 -7.571 1.00 96.25 186 LEU A O 1
ATOM 1453 N N . ILE A 1 187 ? 0.433 0.855 -8.948 1.00 96.62 187 ILE A N 1
ATOM 1454 C CA . ILE A 1 187 ? -0.046 2.236 -9.015 1.00 96.62 187 ILE A CA 1
ATOM 1455 C C . ILE A 1 187 ? -1.307 2.271 -9.879 1.00 96.62 187 ILE A C 1
ATOM 1457 O O . ILE A 1 187 ? -1.236 2.138 -11.100 1.00 96.62 187 ILE A O 1
ATOM 1461 N N . HIS A 1 188 ? -2.462 2.447 -9.239 1.00 92.06 188 HIS A N 1
ATOM 1462 C CA . HIS A 1 188 ? -3.758 2.451 -9.909 1.00 92.06 188 HIS A CA 1
ATOM 1463 C C . HIS A 1 188 ? -4.081 3.833 -10.485 1.00 92.06 188 HIS A C 1
ATOM 1465 O O . HIS A 1 188 ? -4.401 3.959 -11.663 1.00 92.06 188 HIS A O 1
ATOM 1471 N N . THR A 1 189 ? -3.967 4.884 -9.669 1.00 91.88 189 THR A N 1
ATOM 1472 C CA . THR A 1 189 ? -4.232 6.264 -10.102 1.00 91.88 189 THR A CA 1
ATOM 1473 C C . THR A 1 189 ? -3.172 7.208 -9.568 1.00 91.88 189 THR A C 1
ATOM 1475 O O . THR A 1 189 ? -2.872 7.159 -8.377 1.00 91.88 189 THR A O 1
ATOM 1478 N N . HIS A 1 190 ? -2.669 8.109 -10.410 1.00 91.88 190 HIS A N 1
ATOM 1479 C CA . HIS A 1 190 ? -1.736 9.171 -10.027 1.00 91.88 190 HIS A CA 1
ATOM 1480 C C . HIS A 1 190 ? -2.436 10.533 -10.061 1.00 91.88 190 HIS A C 1
ATOM 1482 O O . HIS A 1 190 ? -3.228 10.801 -10.963 1.00 91.88 190 HIS A O 1
ATOM 1488 N N . ARG A 1 191 ? -2.194 11.373 -9.051 1.00 89.19 191 ARG A N 1
ATOM 1489 C CA . ARG A 1 191 ? -2.846 12.680 -8.857 1.00 89.19 191 ARG A CA 1
ATOM 1490 C C . ARG A 1 191 ? -1.828 13.804 -8.644 1.00 89.19 191 ARG A C 1
ATOM 1492 O O . ARG A 1 191 ? -2.040 14.698 -7.827 1.00 89.19 191 ARG A O 1
ATOM 1499 N N . GLY A 1 192 ? -0.696 13.744 -9.339 1.00 86.62 192 GLY A N 1
ATOM 1500 C CA . GLY A 1 192 ? 0.378 14.734 -9.241 1.00 86.62 192 GLY A CA 1
ATOM 1501 C C . GLY A 1 192 ? 1.248 14.536 -7.998 1.00 86.62 192 GLY A C 1
ATOM 1502 O O . GLY A 1 192 ? 2.378 14.075 -8.108 1.00 86.62 192 GLY A O 1
ATOM 1503 N N . SER A 1 193 ? 0.731 14.861 -6.810 1.00 88.00 193 SER A N 1
ATOM 1504 C CA . SER A 1 193 ? 1.484 14.822 -5.538 1.00 88.00 193 SER A CA 1
ATOM 1505 C C . SER A 1 193 ? 1.277 13.549 -4.708 1.00 88.00 193 SER A C 1
ATOM 1507 O O . SER A 1 193 ? 1.925 13.346 -3.675 1.00 88.00 193 SER A O 1
ATOM 1509 N N . SER A 1 194 ? 0.372 12.684 -5.151 1.00 93.94 194 SER A N 1
ATOM 1510 C CA . SER A 1 194 ? 0.053 11.411 -4.514 1.00 93.94 194 SER A CA 1
ATOM 1511 C C . SER A 1 194 ? -0.456 10.418 -5.548 1.00 93.94 194 SER A C 1
ATOM 1513 O O . SER A 1 194 ? -0.836 10.787 -6.664 1.00 93.94 194 SER A O 1
ATOM 1515 N N . ALA A 1 195 ? -0.471 9.152 -5.169 1.00 95.75 195 ALA A N 1
ATOM 1516 C CA . ALA A 1 195 ? -1.098 8.095 -5.927 1.00 95.75 195 ALA A CA 1
ATOM 1517 C C . ALA A 1 195 ? -1.915 7.194 -5.003 1.00 95.75 195 ALA A C 1
ATOM 1519 O O . ALA A 1 195 ? -1.713 7.158 -3.789 1.00 95.75 195 ALA A O 1
ATOM 1520 N N . THR A 1 196 ? -2.831 6.445 -5.600 1.00 96.56 196 THR A N 1
ATOM 1521 C CA . THR A 1 196 ? -3.532 5.361 -4.920 1.00 96.56 196 THR A CA 1
ATOM 1522 C C . THR A 1 196 ? -3.083 4.045 -5.513 1.00 96.56 196 THR A C 1
ATOM 1524 O O . THR A 1 196 ? -3.001 3.902 -6.738 1.00 96.56 196 THR A O 1
ATOM 1527 N N . LEU A 1 197 ? -2.786 3.098 -4.635 1.00 97.44 197 LEU A N 1
ATOM 1528 C CA . LEU A 1 197 ? -2.284 1.791 -5.004 1.00 97.44 197 LEU A CA 1
ATOM 1529 C C . LEU A 1 197 ? -3.348 0.719 -4.795 1.00 97.44 197 LEU A C 1
ATOM 1531 O O . LEU A 1 197 ? -4.152 0.827 -3.872 1.00 97.44 197 LEU A O 1
ATOM 1535 N N . SER A 1 198 ? -3.316 -0.330 -5.611 1.00 96.00 198 SER A N 1
ATOM 1536 C CA . SER A 1 198 ? -4.130 -1.540 -5.441 1.00 96.00 198 SER A CA 1
ATOM 1537 C C . SER A 1 198 ? -3.233 -2.775 -5.370 1.00 96.00 198 SER A C 1
ATOM 1539 O O . SER A 1 198 ? -2.269 -2.845 -6.135 1.00 96.00 198 SER A O 1
ATOM 1541 N N . PRO A 1 199 ? -3.516 -3.760 -4.507 1.00 96.44 199 PRO A N 1
ATOM 1542 C CA . PRO A 1 199 ? -2.658 -4.928 -4.374 1.00 96.44 199 PRO A CA 1
ATOM 1543 C C . PRO A 1 199 ? -2.712 -5.801 -5.627 1.00 96.44 199 PRO A C 1
ATOM 1545 O O . PRO A 1 199 ? -3.775 -5.985 -6.222 1.00 96.44 199 PRO A O 1
ATOM 1548 N N . VAL A 1 200 ? -1.564 -6.363 -6.005 1.00 95.12 200 VAL A N 1
ATOM 1549 C CA . VAL A 1 200 ? -1.459 -7.304 -7.134 1.00 95.12 200 VAL A CA 1
ATOM 1550 C C . VAL A 1 200 ? -2.130 -8.633 -6.791 1.00 95.12 200 VAL A C 1
ATOM 1552 O O . VAL A 1 200 ? -2.859 -9.201 -7.601 1.00 95.12 200 VAL A O 1
ATOM 1555 N N . HIS A 1 201 ? -1.919 -9.109 -5.564 1.00 93.75 201 HIS A N 1
ATOM 1556 C CA . HIS A 1 201 ? -2.491 -10.356 -5.070 1.00 93.75 201 HIS A CA 1
ATOM 1557 C C . HIS A 1 201 ? -3.805 -10.083 -4.344 1.00 93.75 201 HIS A C 1
ATOM 1559 O O . HIS A 1 201 ? -3.830 -9.451 -3.284 1.00 93.75 201 HIS A O 1
ATOM 1565 N N . ARG A 1 202 ? -4.914 -10.579 -4.902 1.00 91.00 202 ARG A N 1
ATOM 1566 C CA . ARG A 1 202 ? -6.263 -10.423 -4.327 1.00 91.00 202 ARG A CA 1
ATOM 1567 C C . ARG A 1 202 ? -6.370 -11.026 -2.928 1.00 91.00 202 ARG A C 1
ATOM 1569 O O . ARG A 1 202 ? -7.148 -10.538 -2.115 1.00 91.00 202 ARG A O 1
ATOM 1576 N N . GLU A 1 203 ? -5.563 -12.046 -2.658 1.00 92.88 203 GLU A N 1
ATOM 1577 C CA . GLU A 1 203 ? -5.452 -12.771 -1.396 1.00 92.88 203 GLU A CA 1
ATOM 1578 C C . GLU A 1 203 ? -5.111 -11.824 -0.241 1.00 92.88 203 GLU A C 1
ATOM 1580 O O . GLU A 1 203 ? -5.560 -12.030 0.883 1.00 92.88 203 GLU A O 1
ATOM 1585 N N . LEU A 1 204 ? -4.437 -10.705 -0.532 1.00 94.06 204 LEU A N 1
ATOM 1586 C CA . LEU A 1 204 ? -4.138 -9.684 0.462 1.00 94.06 204 LEU A CA 1
ATOM 1587 C C . LEU A 1 204 ? -5.395 -9.080 1.108 1.00 94.06 204 LEU A C 1
ATOM 1589 O O . LEU A 1 204 ? -5.362 -8.761 2.291 1.00 94.06 204 LEU A O 1
ATOM 1593 N N . VAL A 1 205 ? -6.498 -8.966 0.367 1.00 91.88 205 VAL A N 1
ATOM 1594 C CA . VAL A 1 205 ? -7.727 -8.251 0.778 1.00 91.88 205 VAL A CA 1
ATOM 1595 C C . VAL A 1 205 ? -8.815 -9.202 1.294 1.00 91.88 205 VAL A C 1
ATOM 1597 O O . VAL A 1 205 ? -9.849 -8.778 1.801 1.00 91.88 205 VAL A O 1
ATOM 1600 N N . VAL A 1 206 ? -8.608 -10.508 1.145 1.00 84.12 206 VAL A N 1
ATOM 1601 C CA . VAL A 1 206 ? -9.623 -11.535 1.406 1.00 84.12 206 VAL A CA 1
ATOM 1602 C C . VAL A 1 206 ? -10.156 -11.482 2.845 1.00 84.12 206 VAL A C 1
ATOM 1604 O O . VAL A 1 206 ? -9.411 -11.140 3.769 1.00 84.12 206 VAL A O 1
ATOM 1607 N N . THR A 1 207 ? -11.443 -11.850 2.974 1.00 79.69 207 THR A N 1
ATOM 1608 C CA . THR A 1 207 ? -12.253 -12.091 4.190 1.00 79.69 207 THR A CA 1
ATOM 1609 C C . THR A 1 207 ? -12.418 -10.918 5.148 1.00 79.69 207 THR A C 1
ATOM 1611 O O . THR A 1 207 ? -13.519 -10.416 5.339 1.00 79.69 207 THR A O 1
ATOM 1614 N N . ASP A 1 208 ? -11.329 -10.509 5.769 1.00 84.25 208 ASP A N 1
ATOM 1615 C CA . ASP A 1 208 ? -11.276 -9.724 7.002 1.00 84.25 208 ASP A CA 1
ATOM 1616 C C . ASP A 1 208 ? -10.364 -8.503 6.862 1.00 84.25 208 ASP A C 1
ATOM 1618 O O . ASP A 1 208 ? -10.273 -7.705 7.791 1.00 84.25 208 ASP A O 1
ATOM 1622 N N . ARG A 1 209 ? -9.720 -8.332 5.695 1.00 90.62 209 ARG A N 1
ATOM 1623 C CA . ARG A 1 209 ? -8.853 -7.184 5.383 1.00 90.62 209 ARG A CA 1
ATOM 1624 C C . ARG A 1 209 ? -9.294 -6.353 4.170 1.00 90.62 209 ARG A C 1
ATOM 1626 O O . ARG A 1 209 ? -8.466 -6.049 3.306 1.00 90.62 209 ARG A O 1
ATOM 1633 N N . PRO A 1 210 ? -10.577 -5.947 4.076 1.00 90.75 210 PRO A N 1
ATOM 1634 C CA . PRO A 1 210 ? -11.035 -5.072 2.998 1.00 90.75 210 PRO A CA 1
ATOM 1635 C C . PRO A 1 210 ? -10.322 -3.712 2.983 1.00 90.75 210 PRO A C 1
ATOM 1637 O O . PRO A 1 210 ? -10.224 -3.085 1.929 1.00 90.75 210 PRO A O 1
ATOM 1640 N N . ASP A 1 211 ? -9.787 -3.284 4.128 1.00 92.25 211 ASP A N 1
ATOM 1641 C CA . ASP A 1 211 ? -9.004 -2.063 4.317 1.00 92.25 211 ASP A CA 1
ATOM 1642 C C . ASP A 1 211 ? -7.732 -2.007 3.461 1.00 92.25 211 ASP A C 1
ATOM 1644 O O . ASP A 1 211 ? -7.266 -0.922 3.131 1.00 92.25 211 ASP A O 1
ATOM 1648 N N . LEU A 1 212 ? -7.180 -3.157 3.062 1.00 94.88 212 LEU A N 1
ATOM 1649 C CA . LEU A 1 212 ? -5.973 -3.231 2.231 1.00 94.88 212 LEU A CA 1
ATOM 1650 C C . LEU A 1 212 ? -6.260 -3.128 0.724 1.00 94.88 212 LEU A C 1
ATOM 1652 O O . LEU A 1 212 ? -5.342 -3.243 -0.091 1.00 94.88 212 LEU A O 1
ATOM 1656 N N . ARG A 1 213 ? -7.524 -2.940 0.317 1.00 94.56 213 ARG A N 1
ATOM 1657 C CA . ARG A 1 213 ? -7.897 -2.881 -1.106 1.00 94.56 213 ARG A CA 1
ATOM 1658 C C . ARG A 1 213 ? -7.274 -1.693 -1.824 1.00 94.56 213 ARG A C 1
ATOM 1660 O O . ARG A 1 213 ? -6.876 -1.840 -2.980 1.00 94.56 213 ARG A O 1
ATOM 1667 N N . TYR A 1 214 ? -7.217 -0.546 -1.156 1.00 95.19 214 TYR A N 1
ATOM 1668 C CA . TYR A 1 214 ? -6.560 0.641 -1.671 1.00 95.19 214 TYR A CA 1
ATOM 1669 C C . TYR A 1 214 ? -5.766 1.329 -0.568 1.00 95.19 214 TYR A C 1
ATOM 1671 O O . TYR A 1 214 ? -6.255 1.504 0.545 1.00 95.19 214 TYR A O 1
ATOM 1679 N N . VAL A 1 215 ? -4.545 1.744 -0.893 1.00 96.31 215 VAL A N 1
ATOM 1680 C CA . VAL A 1 215 ? -3.671 2.469 0.038 1.00 96.31 215 VAL A CA 1
ATOM 1681 C C . VAL A 1 215 ? -3.128 3.729 -0.623 1.00 96.31 215 VAL A C 1
ATOM 1683 O O . VAL A 1 215 ? -2.929 3.770 -1.842 1.00 96.31 215 VAL A O 1
ATOM 1686 N N . HIS A 1 216 ? -2.902 4.772 0.172 1.00 95.81 216 HIS A N 1
ATOM 1687 C CA . HIS A 1 216 ? -2.317 6.019 -0.316 1.00 95.81 216 HIS A CA 1
ATOM 1688 C C . HIS A 1 216 ? -0.804 5.914 -0.430 1.00 95.81 216 HIS A C 1
ATOM 1690 O O . HIS A 1 216 ? -0.141 5.282 0.387 1.00 95.81 216 HIS A O 1
ATOM 1696 N N . PHE A 1 217 ? -0.251 6.580 -1.431 1.00 96.25 217 PHE A N 1
ATOM 1697 C CA . PHE A 1 217 ? 1.181 6.707 -1.631 1.00 96.25 217 PHE A CA 1
ATOM 1698 C C . PHE A 1 217 ? 1.527 8.167 -1.900 1.00 96.25 217 PHE A C 1
ATOM 1700 O O . PHE A 1 217 ? 0.929 8.820 -2.758 1.00 96.25 217 PHE A O 1
ATOM 1707 N N . SER A 1 218 ? 2.482 8.698 -1.146 1.00 94.19 218 SER A N 1
ATOM 1708 C CA . SER A 1 218 ? 2.994 10.049 -1.333 1.00 94.19 218 SER A CA 1
ATOM 1709 C C . SER A 1 218 ? 4.412 10.141 -0.791 1.00 94.19 218 SER A C 1
ATOM 1711 O O . SER A 1 218 ? 4.698 9.631 0.291 1.00 94.19 218 SER A O 1
ATOM 1713 N N . HIS A 1 219 ? 5.262 10.875 -1.505 1.00 93.19 219 HIS A N 1
ATOM 1714 C CA . HIS A 1 219 ? 6.613 11.246 -1.075 1.00 93.19 219 HIS A CA 1
ATOM 1715 C C . HIS A 1 219 ? 6.659 12.000 0.267 1.00 93.19 219 HIS A C 1
ATOM 1717 O O . HIS A 1 219 ? 7.719 12.124 0.865 1.00 93.19 219 HIS A O 1
ATOM 1723 N N . LEU A 1 220 ? 5.519 12.511 0.749 1.00 91.38 220 LEU A N 1
ATOM 1724 C CA . LEU A 1 220 ? 5.417 13.164 2.056 1.00 91.38 220 LEU A CA 1
ATOM 1725 C C . LEU A 1 220 ? 5.557 12.191 3.234 1.00 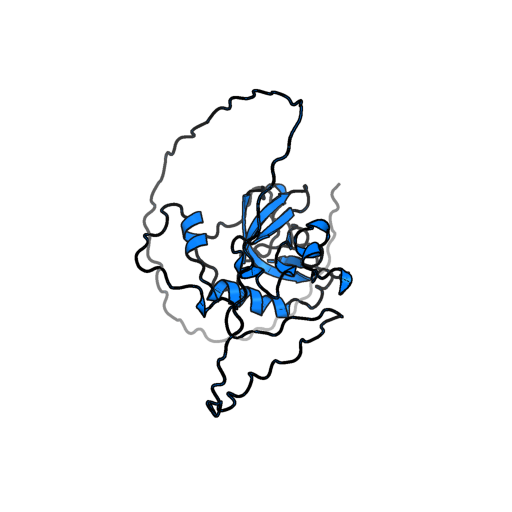91.38 220 LEU A C 1
ATOM 1727 O O . LEU A 1 220 ? 5.833 12.632 4.346 1.00 91.38 220 LEU A O 1
ATOM 1731 N N . HIS A 1 221 ? 5.341 10.894 3.004 1.00 92.31 221 HIS A N 1
ATOM 1732 C CA . HIS A 1 221 ? 5.399 9.869 4.049 1.00 92.31 221 HIS A CA 1
ATOM 1733 C C . HIS A 1 221 ? 6.302 8.696 3.676 1.00 92.31 221 HIS A C 1
ATOM 1735 O O . HIS A 1 221 ? 6.942 8.129 4.555 1.00 92.31 221 HIS A O 1
ATOM 1741 N N . ALA A 1 222 ? 6.313 8.316 2.397 1.00 95.12 222 ALA A N 1
ATOM 1742 C CA . ALA A 1 222 ? 6.981 7.115 1.932 1.00 95.12 222 ALA A CA 1
ATOM 1743 C C . ALA A 1 222 ? 8.470 7.354 1.682 1.00 95.12 222 ALA A C 1
ATOM 1745 O O . ALA A 1 222 ? 8.841 8.307 0.990 1.00 95.12 222 ALA A O 1
ATOM 1746 N N . VAL A 1 223 ? 9.294 6.443 2.186 1.00 95.25 223 VAL A N 1
ATOM 1747 C CA . VAL A 1 223 ? 10.729 6.379 1.918 1.00 95.25 223 VAL A CA 1
ATOM 1748 C C . VAL A 1 223 ? 11.084 5.072 1.236 1.00 95.25 223 VAL A C 1
ATOM 1750 O O . VAL A 1 223 ? 10.403 4.068 1.387 1.00 95.25 223 VAL A O 1
ATOM 1753 N N . GLU A 1 224 ? 12.166 5.074 0.479 1.00 94.31 224 GLU A N 1
ATOM 1754 C CA . GLU A 1 224 ? 12.759 3.852 -0.031 1.00 94.31 224 GLU A CA 1
ATOM 1755 C C . GLU A 1 224 ? 13.586 3.173 1.068 1.00 94.31 224 GLU A C 1
ATOM 1757 O O . GLU A 1 224 ? 14.480 3.785 1.646 1.00 94.31 224 GLU A O 1
ATOM 1762 N N . ASN A 1 225 ? 13.332 1.888 1.319 1.00 89.19 225 ASN A N 1
ATOM 1763 C CA . ASN A 1 225 ? 13.985 1.109 2.379 1.00 89.19 225 ASN A CA 1
ATOM 1764 C C . ASN A 1 225 ? 15.531 1.114 2.298 1.00 89.19 225 ASN A C 1
ATOM 1766 O O . ASN A 1 225 ? 16.222 1.112 3.311 1.00 89.19 225 ASN A O 1
ATOM 1770 N N . THR A 1 226 ? 16.110 1.143 1.092 1.00 87.44 226 THR A N 1
ATOM 1771 C CA . THR A 1 226 ? 17.574 1.081 0.919 1.00 87.44 226 THR A CA 1
ATOM 1772 C C . THR A 1 226 ? 18.283 2.399 1.210 1.00 87.44 226 THR A C 1
ATOM 1774 O O . THR A 1 226 ? 19.440 2.385 1.624 1.00 87.44 226 THR A O 1
ATOM 1777 N N . THR A 1 227 ? 17.626 3.531 0.963 1.00 90.19 227 THR A N 1
ATOM 1778 C CA . THR A 1 227 ? 18.227 4.871 1.084 1.00 90.19 227 THR A CA 1
ATOM 1779 C C . THR A 1 227 ? 17.676 5.655 2.271 1.00 90.19 227 THR A C 1
ATOM 1781 O O . THR A 1 227 ? 18.320 6.593 2.736 1.00 90.19 227 THR A O 1
ATOM 1784 N N . GLY A 1 228 ? 16.492 5.293 2.768 1.00 91.94 228 GLY A N 1
ATOM 1785 C CA . GLY A 1 228 ? 15.736 6.061 3.755 1.00 91.94 228 GLY A CA 1
ATOM 1786 C C . GLY A 1 228 ? 15.199 7.389 3.212 1.00 91.94 228 GLY A C 1
ATOM 1787 O O . GLY A 1 228 ? 14.789 8.245 3.997 1.00 91.94 228 GLY A O 1
ATOM 1788 N N . ARG A 1 229 ? 15.213 7.590 1.887 1.00 94.44 229 ARG A N 1
ATOM 1789 C CA . ARG A 1 229 ? 14.846 8.853 1.231 1.00 94.44 229 ARG A CA 1
ATOM 1790 C C . ARG A 1 229 ? 13.580 8.719 0.404 1.00 94.44 229 ARG A C 1
ATOM 1792 O O . ARG A 1 229 ? 13.213 7.633 -0.035 1.00 94.44 229 ARG A O 1
ATOM 1799 N N . ALA A 1 230 ? 12.894 9.838 0.201 1.00 95.31 230 ALA A N 1
ATOM 1800 C CA . ALA A 1 230 ? 11.698 9.877 -0.629 1.00 95.31 230 ALA A CA 1
ATOM 1801 C C . ALA A 1 230 ? 12.042 10.198 -2.084 1.00 95.31 230 ALA A C 1
ATOM 1803 O O . ALA A 1 230 ? 12.919 11.006 -2.378 1.00 95.31 230 ALA A O 1
ATOM 1804 N N . HIS A 1 231 ? 11.268 9.640 -3.008 1.00 94.69 231 HIS A N 1
ATOM 1805 C CA . HIS A 1 231 ? 11.396 9.921 -4.436 1.00 94.69 231 HIS A CA 1
ATOM 1806 C C . HIS A 1 231 ? 10.294 10.866 -4.906 1.00 94.69 231 HIS A C 1
ATOM 1808 O O . HIS A 1 231 ? 9.148 10.785 -4.464 1.00 94.69 231 HIS A O 1
ATOM 1814 N N . CYS A 1 232 ? 10.618 11.749 -5.851 1.00 92.94 232 CYS A N 1
ATOM 1815 C CA . CYS A 1 232 ? 9.622 12.632 -6.453 1.00 92.94 232 CYS A CA 1
ATOM 1816 C C . CYS A 1 232 ? 8.507 11.826 -7.144 1.00 92.94 232 CYS A C 1
ATOM 1818 O O . CYS A 1 232 ? 8.777 10.897 -7.907 1.00 92.94 232 CYS A O 1
ATOM 1820 N N . MET A 1 233 ? 7.252 12.244 -6.949 1.00 93.75 233 MET A N 1
ATOM 1821 C CA . MET A 1 233 ? 6.071 11.544 -7.471 1.00 93.75 233 MET A CA 1
ATOM 1822 C C . MET A 1 233 ? 6.039 11.398 -8.995 1.00 93.75 233 MET A C 1
ATOM 1824 O O . MET A 1 233 ? 5.393 10.483 -9.493 1.00 93.75 233 MET A O 1
ATOM 1828 N N . ASN A 1 234 ? 6.746 12.248 -9.742 1.00 92.50 234 ASN A N 1
ATOM 1829 C CA . ASN A 1 234 ? 6.805 12.178 -11.207 1.00 92.50 234 ASN A CA 1
ATOM 1830 C C . ASN A 1 234 ? 7.532 10.926 -11.728 1.00 92.50 234 ASN A C 1
ATOM 1832 O O . ASN A 1 234 ? 7.405 10.592 -12.901 1.00 92.50 234 ASN A O 1
ATOM 1836 N N . LYS A 1 235 ? 8.289 10.232 -10.868 1.00 92.75 235 LYS A N 1
ATOM 1837 C CA . LYS A 1 235 ? 8.976 8.973 -11.202 1.00 92.75 235 LYS A CA 1
ATOM 1838 C C . LYS A 1 235 ? 8.050 7.758 -11.162 1.00 92.75 235 LYS A C 1
ATOM 1840 O O . LYS A 1 235 ? 8.444 6.679 -11.584 1.00 92.75 235 LYS A O 1
ATOM 1845 N N . PHE A 1 236 ? 6.843 7.935 -10.638 1.00 94.06 236 PHE A N 1
ATOM 1846 C CA . PHE A 1 236 ? 5.898 6.867 -10.376 1.00 94.06 236 PHE A CA 1
ATOM 1847 C C . PHE A 1 236 ? 4.700 7.010 -11.303 1.00 94.06 236 PHE A C 1
ATOM 1849 O O . PHE A 1 236 ? 3.915 7.949 -11.176 1.00 94.06 236 PHE A O 1
ATOM 1856 N N . LEU A 1 237 ? 4.557 6.076 -12.236 1.00 93.44 237 LEU A N 1
ATOM 1857 C CA . LEU A 1 237 ? 3.504 6.102 -13.243 1.00 93.44 237 LEU A CA 1
ATOM 1858 C C . LEU A 1 237 ? 2.440 5.037 -12.957 1.00 93.44 237 LEU A C 1
ATOM 1860 O O . LEU A 1 237 ? 2.764 3.973 -12.418 1.00 93.44 237 LEU A O 1
ATOM 1864 N N . PRO A 1 238 ? 1.171 5.280 -13.337 1.00 94.94 238 PRO A N 1
ATOM 1865 C CA . PRO A 1 238 ? 0.157 4.235 -13.338 1.00 94.94 238 PRO A CA 1
ATOM 1866 C C . PRO A 1 238 ? 0.656 2.979 -14.061 1.00 94.94 238 PRO A C 1
ATOM 1868 O O . PRO A 1 238 ? 1.253 3.066 -15.133 1.00 94.94 238 PRO A O 1
ATOM 1871 N N . GLY A 1 239 ? 0.440 1.814 -13.455 1.00 92.88 239 GLY A N 1
ATOM 1872 C CA . GLY A 1 239 ? 0.958 0.537 -13.947 1.00 92.88 239 GLY A CA 1
ATOM 1873 C C . GLY A 1 239 ? 2.332 0.134 -13.395 1.00 92.88 239 GLY A C 1
ATOM 1874 O O . GLY A 1 239 ? 2.720 -1.022 -13.550 1.00 92.88 239 GLY A O 1
ATOM 1875 N N . ASN A 1 240 ? 3.068 1.025 -12.720 1.00 93.56 240 ASN A N 1
ATOM 1876 C CA . ASN A 1 240 ? 4.280 0.622 -12.003 1.00 93.56 240 ASN A CA 1
ATOM 1877 C C . ASN A 1 240 ? 3.937 -0.247 -10.787 1.00 93.56 240 ASN A C 1
ATOM 1879 O O . ASN A 1 240 ? 2.881 -0.094 -10.167 1.00 93.56 240 ASN A O 1
ATOM 1883 N N . LEU A 1 241 ? 4.858 -1.148 -10.450 1.00 93.62 241 LEU A N 1
ATOM 1884 C CA . LEU A 1 241 ? 4.771 -2.017 -9.285 1.00 93.62 241 LEU A CA 1
ATOM 1885 C C . LEU A 1 241 ? 5.695 -1.519 -8.184 1.00 93.62 241 LEU A C 1
ATOM 1887 O O . LEU A 1 241 ? 6.846 -1.179 -8.442 1.00 93.62 241 LEU A O 1
ATOM 1891 N N . LEU A 1 242 ? 5.182 -1.524 -6.960 1.00 95.12 242 LEU A N 1
ATOM 1892 C CA . LEU A 1 242 ? 5.903 -1.170 -5.748 1.00 95.12 242 LEU A CA 1
ATOM 1893 C C . LEU A 1 242 ? 5.893 -2.364 -4.796 1.00 95.12 242 LEU A C 1
ATOM 1895 O O . LEU A 1 242 ? 4.845 -2.976 -4.572 1.00 95.12 242 LEU A O 1
ATOM 1899 N N . ALA A 1 243 ? 7.054 -2.680 -4.228 1.00 94.81 243 ALA A N 1
ATOM 1900 C CA . ALA A 1 243 ? 7.153 -3.582 -3.091 1.00 94.81 243 ALA A CA 1
ATOM 1901 C C . ALA A 1 243 ? 7.009 -2.751 -1.816 1.00 94.81 243 ALA A C 1
ATOM 1903 O O . ALA A 1 243 ? 7.930 -2.037 -1.443 1.00 94.81 243 ALA A O 1
ATOM 1904 N N . VAL A 1 244 ? 5.841 -2.826 -1.183 1.00 96.69 244 VAL A N 1
ATOM 1905 C CA . VAL A 1 244 ? 5.540 -2.087 0.046 1.00 96.69 244 VAL A CA 1
ATOM 1906 C C . VAL A 1 244 ? 5.909 -2.961 1.234 1.00 96.69 244 VAL A C 1
ATOM 1908 O O . VAL A 1 244 ? 5.349 -4.053 1.382 1.00 96.69 244 VAL A O 1
ATOM 1911 N N . THR A 1 245 ? 6.820 -2.492 2.081 1.00 96.00 245 THR A N 1
ATOM 1912 C CA . THR A 1 245 ? 7.243 -3.196 3.301 1.00 96.00 245 THR A CA 1
ATOM 1913 C C . THR A 1 245 ? 6.518 -2.673 4.531 1.00 96.00 245 THR A C 1
ATOM 1915 O O . THR A 1 245 ? 6.342 -3.425 5.496 1.00 96.00 245 THR A O 1
ATOM 1918 N N . ARG A 1 246 ? 6.022 -1.426 4.502 1.00 95.69 246 ARG A N 1
ATOM 1919 C CA . ARG A 1 246 ? 5.329 -0.838 5.651 1.00 95.69 246 ARG A CA 1
ATOM 1920 C C . ARG A 1 246 ? 4.200 0.118 5.281 1.00 95.69 246 ARG A C 1
ATOM 1922 O O . ARG A 1 246 ? 4.351 1.044 4.485 1.00 95.69 246 ARG A O 1
ATOM 1929 N N . LEU A 1 247 ? 3.073 -0.053 5.974 1.00 97.12 247 LEU A N 1
ATOM 1930 C CA . LEU A 1 247 ? 1.977 0.916 5.996 1.00 97.12 247 LEU A CA 1
ATOM 1931 C C . LEU A 1 247 ? 1.947 1.672 7.324 1.00 97.12 247 LEU A C 1
ATOM 1933 O O . LEU A 1 247 ? 2.392 1.180 8.362 1.00 97.12 247 LEU A O 1
ATOM 1937 N N . GLY A 1 248 ? 1.364 2.861 7.282 1.00 95.62 248 GLY A N 1
ATOM 1938 C CA . GLY A 1 248 ? 1.048 3.682 8.437 1.00 95.62 248 GLY A CA 1
ATOM 1939 C C . GLY A 1 248 ? -0.414 4.098 8.403 1.00 95.62 248 GLY A C 1
ATOM 1940 O O . GLY A 1 248 ? -0.937 4.468 7.348 1.00 95.62 248 GLY A O 1
ATOM 1941 N N . ARG A 1 249 ? -1.082 4.043 9.556 1.00 94.44 249 ARG A N 1
ATOM 1942 C CA . ARG A 1 249 ? -2.413 4.630 9.719 1.00 94.44 249 ARG A CA 1
ATOM 1943 C C . ARG A 1 249 ? -2.284 6.148 9.793 1.00 94.44 249 ARG A C 1
ATOM 1945 O O . ARG A 1 249 ? -1.516 6.651 10.605 1.00 94.44 249 ARG A O 1
ATOM 1952 N N . LEU A 1 250 ? -3.049 6.882 8.992 1.00 91.25 250 LEU A N 1
ATOM 1953 C CA . LEU A 1 250 ? -3.012 8.348 8.994 1.00 91.25 250 LEU A CA 1
ATOM 1954 C C . LEU A 1 250 ? -3.460 8.933 10.359 1.00 91.25 250 LEU A C 1
ATOM 1956 O O . LEU A 1 250 ? -4.405 8.413 10.960 1.00 91.25 250 LEU A O 1
ATOM 1960 N N . PRO A 1 251 ? -2.842 10.033 10.837 1.00 86.06 251 PRO A N 1
ATOM 1961 C CA . PRO A 1 251 ? -2.975 10.526 12.217 1.00 86.06 251 PRO A CA 1
ATOM 1962 C C . PRO A 1 251 ? -4.405 10.903 12.628 1.00 86.06 251 PRO A C 1
ATOM 1964 O O . PRO A 1 251 ? -4.799 10.688 13.768 1.00 86.06 251 PRO A O 1
ATOM 1967 N N . ASN A 1 252 ? -5.208 11.418 11.694 1.00 84.25 252 ASN A N 1
ATOM 1968 C CA . ASN A 1 252 ? -6.557 11.926 11.972 1.00 84.25 252 ASN A CA 1
ATOM 1969 C C . ASN A 1 252 ? -7.668 10.917 11.635 1.00 84.25 252 ASN A C 1
ATOM 1971 O O . ASN A 1 252 ? -8.819 11.300 11.438 1.00 84.25 252 ASN A O 1
ATOM 1975 N N . THR A 1 253 ? -7.334 9.631 11.510 1.00 87.06 253 THR A N 1
ATOM 1976 C CA . THR A 1 253 ? -8.309 8.605 11.118 1.00 87.06 253 THR A CA 1
ATOM 1977 C C . THR A 1 253 ? -8.972 7.965 12.326 1.00 87.06 253 THR A C 1
ATOM 1979 O O . THR A 1 253 ? -8.325 7.608 13.310 1.00 87.06 253 THR A O 1
ATOM 1982 N N . THR A 1 254 ? -10.280 7.761 12.228 1.00 85.19 254 THR A N 1
ATOM 1983 C CA . THR A 1 254 ? -11.119 7.081 13.227 1.00 85.19 254 THR A CA 1
ATOM 1984 C C . THR A 1 254 ? -11.692 5.780 12.654 1.00 85.19 254 THR A C 1
ATOM 1986 O O . THR A 1 254 ? -11.420 5.426 11.507 1.00 85.19 254 THR A O 1
ATOM 1989 N N . ALA A 1 255 ? -12.516 5.073 13.432 1.00 84.06 255 ALA A N 1
ATOM 1990 C CA . ALA A 1 255 ? -13.224 3.870 12.987 1.00 84.06 255 ALA A CA 1
ATOM 1991 C C . ALA A 1 255 ? -14.094 4.080 11.737 1.00 84.06 255 ALA A C 1
ATOM 1993 O O . ALA A 1 255 ? -14.236 3.169 10.935 1.00 84.06 255 ALA A O 1
ATOM 1994 N N . GLU A 1 256 ? -14.624 5.283 11.531 1.00 83.75 256 GLU A N 1
ATOM 1995 C CA . GLU A 1 256 ? -15.468 5.613 10.373 1.00 83.7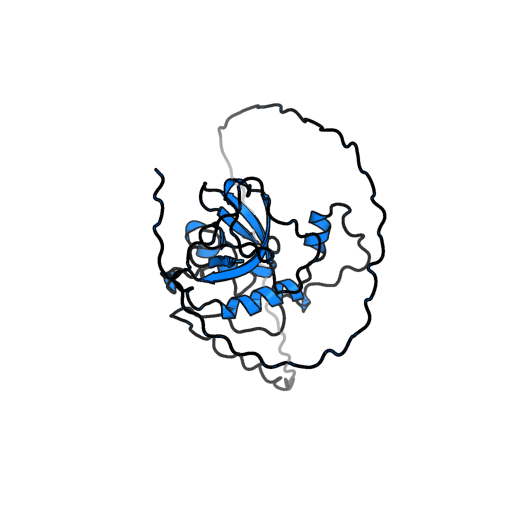5 256 GLU A CA 1
ATOM 1996 C C . GLU A 1 256 ? -14.686 5.645 9.054 1.00 83.75 256 GLU A C 1
ATOM 1998 O O . GLU A 1 256 ? -15.235 5.402 7.983 1.00 83.75 256 GLU A O 1
ATOM 2003 N N . HIS A 1 257 ? -13.383 5.919 9.140 1.00 84.50 257 HIS A N 1
ATOM 2004 C CA . HIS A 1 257 ? -12.469 5.914 8.000 1.00 84.50 257 HIS A CA 1
ATOM 2005 C C . HIS A 1 257 ? -11.983 4.498 7.670 1.00 84.50 257 HIS A C 1
ATOM 2007 O O . HIS A 1 257 ? -11.350 4.284 6.636 1.00 84.50 257 HIS A O 1
ATOM 2013 N N . PHE A 1 258 ? -12.244 3.538 8.560 1.00 87.00 258 PHE A N 1
ATOM 2014 C CA . PHE A 1 258 ? -11.883 2.149 8.370 1.00 87.00 258 PHE A CA 1
ATOM 2015 C C . PHE A 1 258 ? -12.971 1.438 7.565 1.00 87.00 258 PHE A C 1
ATOM 2017 O O . PHE A 1 258 ? -14.105 1.245 8.013 1.00 87.00 258 PHE A O 1
ATOM 2024 N N . VAL A 1 259 ? -12.619 1.037 6.347 1.00 86.25 259 VAL A N 1
ATOM 2025 C CA . VAL A 1 259 ? -13.547 0.354 5.451 1.00 86.25 259 VAL A CA 1
ATOM 2026 C C . VAL A 1 259 ? -13.805 -1.059 5.965 1.00 86.25 259 VAL A C 1
ATOM 2028 O O . VAL A 1 259 ? -12.919 -1.903 5.935 1.00 86.25 259 VAL A O 1
ATOM 2031 N N . SER A 1 260 ? -15.037 -1.314 6.404 1.00 81.12 260 SER A N 1
ATOM 2032 C CA . SER A 1 260 ? -15.495 -2.627 6.888 1.00 81.12 260 SER A CA 1
ATOM 2033 C C . SER A 1 260 ? -16.720 -3.165 6.141 1.00 81.12 260 SER A C 1
ATOM 2035 O O . SER A 1 260 ? -16.997 -4.359 6.196 1.00 81.12 260 SER A O 1
ATOM 2037 N N . SER A 1 261 ? -17.446 -2.310 5.414 1.00 81.75 261 SER A N 1
ATOM 2038 C CA . SER A 1 261 ? -18.621 -2.705 4.633 1.00 81.75 261 SER A CA 1
ATOM 2039 C C . SER A 1 261 ? -18.250 -3.085 3.203 1.00 81.75 261 SER A C 1
ATOM 2041 O O . SER A 1 261 ? -17.403 -2.438 2.588 1.00 81.75 261 SER A O 1
ATOM 2043 N N . GLN A 1 262 ? -18.944 -4.083 2.647 1.00 76.88 262 GLN A N 1
ATOM 2044 C CA . GLN A 1 262 ? -18.741 -4.565 1.275 1.00 76.88 262 GLN A CA 1
ATOM 2045 C C . GLN A 1 262 ? -18.880 -3.444 0.230 1.00 76.88 262 GLN A C 1
ATOM 2047 O O . GLN A 1 262 ? -18.036 -3.313 -0.653 1.00 76.88 262 GLN A O 1
ATOM 2052 N N . GLU A 1 263 ? -19.888 -2.584 0.385 1.00 83.50 263 GLU A N 1
ATOM 2053 C CA . GLU A 1 263 ? -20.101 -1.410 -0.471 1.00 83.50 263 GLU A CA 1
ATOM 2054 C C . GLU A 1 263 ? -18.948 -0.400 -0.358 1.00 83.50 263 GLU A C 1
ATOM 2056 O O . GLU A 1 263 ? -18.533 0.224 -1.333 1.00 83.50 263 GLU A O 1
ATOM 2061 N N . GLY A 1 264 ? -18.383 -0.245 0.842 1.00 82.94 264 GLY A N 1
ATOM 2062 C CA . GLY A 1 264 ? -17.255 0.649 1.064 1.00 82.94 264 GLY A CA 1
ATOM 2063 C C . GLY A 1 264 ? -15.978 0.205 0.354 1.00 82.94 264 GLY A C 1
ATOM 2064 O O . GLY A 1 264 ? -15.212 1.054 -0.100 1.00 82.94 264 GLY A O 1
ATOM 2065 N N . VAL A 1 265 ? -15.770 -1.107 0.205 1.00 86.38 265 VAL A N 1
ATOM 2066 C CA . VAL A 1 265 ? -14.541 -1.687 -0.368 1.00 86.38 265 VAL A CA 1
ATOM 2067 C C . VAL A 1 265 ? -14.296 -1.225 -1.798 1.00 86.38 265 VAL A C 1
ATOM 2069 O O . VAL A 1 265 ? -13.152 -0.973 -2.176 1.00 86.38 265 VAL A O 1
ATOM 2072 N N . LEU A 1 266 ? -15.356 -1.083 -2.592 1.00 87.38 266 LEU A N 1
ATOM 2073 C CA . LEU A 1 266 ? -15.247 -0.726 -4.007 1.00 87.38 266 LEU A CA 1
ATOM 2074 C C . LEU A 1 266 ? -15.029 0.777 -4.222 1.00 87.38 266 LEU A C 1
ATOM 2076 O O . LEU A 1 266 ? -14.527 1.193 -5.267 1.00 87.38 266 LEU A O 1
ATOM 2080 N N . GLN A 1 267 ? -15.362 1.600 -3.230 1.00 89.31 267 GLN A N 1
ATOM 2081 C CA . GLN A 1 267 ? -15.313 3.049 -3.347 1.00 89.31 267 GLN A CA 1
ATOM 2082 C C . GLN A 1 267 ? -13.936 3.579 -2.945 1.00 89.31 267 GLN A C 1
ATOM 2084 O O . GLN A 1 267 ? -13.662 3.790 -1.767 1.00 89.31 267 GLN A O 1
ATOM 2089 N N . LEU A 1 268 ? -13.094 3.892 -3.934 1.00 87.75 268 LEU A N 1
ATOM 2090 C CA . LEU A 1 268 ? -11.737 4.430 -3.736 1.00 87.75 268 LEU A CA 1
ATOM 2091 C C . LEU A 1 268 ? -11.668 5.555 -2.686 1.00 87.75 268 LEU A C 1
ATOM 2093 O O . LEU A 1 268 ? -10.777 5.577 -1.847 1.00 87.75 268 LEU A O 1
ATOM 2097 N N . LYS A 1 269 ? -12.644 6.472 -2.706 1.00 87.94 269 LYS A N 1
ATOM 2098 C CA . LYS A 1 269 ? -12.708 7.634 -1.803 1.00 87.94 269 LYS A CA 1
ATOM 2099 C C . LYS A 1 269 ? -12.892 7.271 -0.327 1.00 87.94 269 LYS A C 1
ATOM 2101 O O . LYS A 1 269 ? -12.652 8.131 0.511 1.00 87.94 269 LYS A O 1
ATOM 2106 N N . LYS A 1 270 ? -13.340 6.053 -0.009 1.00 88.81 270 LYS A N 1
ATOM 2107 C CA . LYS A 1 270 ? -13.503 5.581 1.372 1.00 88.81 270 LYS A CA 1
ATOM 2108 C C . LYS A 1 270 ? -12.205 5.028 1.963 1.00 88.81 270 LYS A C 1
ATOM 2110 O O . LYS A 1 270 ? -12.096 4.928 3.177 1.00 88.81 270 LYS A O 1
ATOM 2115 N N . HIS A 1 271 ? -11.198 4.740 1.138 1.00 90.94 271 HIS A N 1
ATOM 2116 C CA . HIS A 1 271 ? -9.907 4.214 1.585 1.00 90.94 271 HIS A CA 1
ATOM 2117 C C . HIS A 1 271 ? -8.938 5.342 1.931 1.00 90.94 271 HIS A C 1
ATOM 2119 O O . HIS A 1 271 ? -7.962 5.574 1.229 1.00 90.94 271 HIS A O 1
ATOM 2125 N N . ASN A 1 272 ? -9.211 6.061 3.021 1.00 89.38 272 ASN A N 1
ATOM 2126 C CA . ASN A 1 272 ? -8.347 7.136 3.534 1.00 89.38 272 ASN A CA 1
ATOM 2127 C C . ASN A 1 272 ? -7.751 6.770 4.895 1.00 89.38 272 ASN A C 1
ATOM 2129 O O . ASN A 1 272 ? -7.672 7.607 5.789 1.00 89.38 272 ASN A O 1
ATOM 2133 N N . PHE A 1 273 ? -7.387 5.500 5.063 1.00 93.19 273 PHE A N 1
ATOM 2134 C CA . PHE A 1 273 ? -6.899 4.967 6.332 1.00 93.19 273 PHE A CA 1
ATOM 2135 C C . PHE A 1 273 ? -5.390 4.712 6.304 1.00 93.19 273 PHE A C 1
ATOM 2137 O O . PHE A 1 273 ? -4.657 5.202 7.164 1.00 93.19 273 PHE A O 1
ATOM 2144 N N . TRP A 1 274 ? -4.926 3.993 5.280 1.00 96.06 274 TRP A N 1
ATOM 2145 C CA . TRP A 1 274 ? -3.534 3.588 5.122 1.00 96.06 274 TRP A CA 1
ATOM 2146 C C . TRP A 1 274 ? -2.767 4.494 4.164 1.00 96.06 274 TRP A C 1
ATOM 2148 O O . TRP A 1 274 ? -3.255 4.820 3.079 1.00 96.06 274 TRP A O 1
ATOM 2158 N N . THR A 1 275 ? -1.529 4.815 4.530 1.00 95.81 275 THR A N 1
ATOM 2159 C CA . THR A 1 275 ? -0.504 5.340 3.624 1.00 95.81 275 THR A CA 1
ATOM 2160 C C . THR A 1 275 ? 0.719 4.429 3.641 1.00 95.81 275 THR A C 1
ATOM 2162 O O . THR A 1 275 ? 1.038 3.831 4.667 1.00 95.81 275 THR A O 1
ATOM 2165 N N . VAL A 1 276 ? 1.419 4.331 2.518 1.00 97.06 276 VAL A N 1
ATOM 2166 C CA . VAL A 1 276 ? 2.750 3.720 2.450 1.00 97.06 276 VAL A CA 1
ATOM 2167 C C . VAL A 1 276 ? 3.737 4.592 3.221 1.00 97.06 276 VAL A C 1
ATOM 2169 O O . VAL A 1 276 ? 3.698 5.821 3.096 1.00 97.06 276 VAL A O 1
ATOM 2172 N N . ILE A 1 277 ? 4.586 3.944 4.016 1.00 95.62 277 ILE A N 1
ATOM 2173 C CA . ILE A 1 277 ? 5.699 4.570 4.741 1.00 95.62 277 ILE A CA 1
ATOM 2174 C C . ILE A 1 277 ? 7.038 4.047 4.222 1.00 95.62 277 ILE A C 1
ATOM 2176 O O . ILE A 1 277 ? 8.001 4.803 4.200 1.00 95.62 277 ILE A O 1
ATOM 2180 N N . GLU A 1 278 ? 7.091 2.788 3.789 1.00 94.06 278 GLU A N 1
ATOM 2181 C CA . GLU A 1 278 ? 8.298 2.131 3.279 1.00 94.06 278 GLU A CA 1
ATOM 2182 C C . GLU A 1 278 ? 7.940 1.093 2.208 1.00 94.06 278 GLU A C 1
ATOM 2184 O O . GLU A 1 278 ? 6.949 0.344 2.423 1.00 94.06 278 GLU A O 1
#

Radius of gyration: 29.02 Å; chains: 1; bounding box: 92×76×62 Å

Sequence (278 aa):
MCWCSPRTGLKQPLRDTPVSSLATPAVAPASFETVNTDSIPIYTSGHPSAVSSSSQMSTSDVEAAAQRPNSQWEEDYDNKTDVSMSSTPEPEFSMPVTIHGVRVPVKQKRHPFDGLYALRKGEEPPKDITKRLVNSIVLAQIHSFRTKSLDWFVPIEKLNMPELDPAYVYPVQVLTIPVTPFALYLIHTHRGSSATLSPVHRELVVTDRPDLRYVHFSHLHAVENTTGRAHCMNKFLPGNLLAVTRLGRLPNTTAEHFVSSQEGVLQLKKHNFWTVIE